Protein AF-0000000078884317 (afdb_homodimer)

Sequence (196 aa):
MSLKLKRNDLRGDWCKLRPVLQKLHHPGCNSSFIMNNMCYGQCMSFFIPRHFTSCAFCTPVSKNVVSVHLKCAGDLKVVKKVSIIQSCSCRPCGNQYIMSLKLKRNDLRGDWCKLRPVLQKLHHPGCNSSFIMNNMCYGQCMSFFIPRHFTSCAFCTPVSKNVVSVHLKCAGDLKVVKKVSIIQSCSCRPCGNQYI

Secondary structure (DSSP, 8-state):
------GGG-PPPEEEEEEEEEEE--TTB--EEEEEEEEEEEEEEEE-TTS-EE-EEEEEEEEEEEEEEEEBSTT-EEEEEEEEEEEEEEEETT----/------GGG-PPPEEEEEEEEEEE--TTB--EEEEEEEEEEEEEEEE-TTS-EE-EEEEEEEEEEEEEEEEBSTT-EEEEEEEEEEEEEEEETT----

Organism: Nematostella vectensis (NCBI:txid45351)

pLDDT: mean 87.5, std 14.42, range [38.56, 97.25]

Foldseek 3Di:
DPPPPDPVNDDDWDKDKDKDWDWDDDPQFDIDIDIAIDMATDDDWDDDPPPDGWAKGKDFQDWDWDWDWTGGPDPDTDIDIDIHGDDIDIDTPPPPHD/DPPPPDPVNDDDWDKDKAKDKDWDDDPQWDIDIDIAIDMATDDDWDDDPPPDTWAKGKDFQDWDWDWDWTGGPDPDTDIDIDIHGDDMDIDTPPPPRD

Nearest PDB structures (foldseek):
  5hk5-assembly2_E  TM=9.149E-01  e=1.339E-06  Mus musculus
  5hk5-assembly4_H  TM=9.111E-01  e=8.824E-06  Mus musculus
  4x1j-assembly1_B  TM=9.042E-01  e=1.358E-05  Homo sapiens
  4x1j-assembly1_A  TM=8.823E-01  e=1.596E-05  Homo sapiens
  8wvy-assembly1_E  TM=8.101E-01  e=3.633E-04  Homo sapiens

Solvent-accessible surface area (backbone atoms only — not comparable to full-atom values): 11122 Å² total; per-residue (Å²): 120,84,75,77,69,53,71,88,73,56,74,77,67,44,41,40,73,42,80,39,74,40,80,43,78,47,94,73,36,52,70,43,77,42,82,34,34,27,20,34,26,32,12,60,15,27,31,39,77,101,71,49,76,42,47,17,22,15,31,50,70,39,67,43,79,44,81,43,78,45,59,36,62,83,92,51,80,48,73,46,80,42,77,29,52,72,38,38,34,66,38,52,65,88,61,81,56,117,122,84,76,79,71,55,70,90,71,56,74,78,66,45,40,40,72,42,80,40,73,39,79,44,79,46,94,74,35,53,69,44,76,42,82,34,33,27,21,35,24,32,11,59,15,25,29,39,77,99,70,48,75,43,47,17,22,14,30,47,71,39,66,44,78,44,80,42,78,43,57,37,59,81,92,51,81,47,74,45,80,41,78,28,52,72,39,38,34,64,39,54,66,89,59,82,56,118

InterPro domains:
  IPR004133 DAN [PF03045] (3-91)
  IPR006207 Cystine knot, C-terminal [PS01225] (15-94)
  IPR006207 Cystine knot, C-terminal [SM00041] (17-94)
  IPR029034 Cystine-knot cytokine [G3DSA:2.10.90.10] (1-97)

Structure (mmCIF, N/CA/C/O backbone):
data_AF-0000000078884317-model_v1
#
loop_
_entity.id
_entity.type
_entity.pdbx_description
1 polymer 'CTCK domain-containing protein'
#
loop_
_atom_site.group_PDB
_atom_site.id
_atom_site.type_symbol
_atom_site.label_atom_id
_atom_site.label_alt_id
_atom_site.label_comp_id
_atom_site.label_asym_id
_atom_site.label_entity_id
_atom_site.label_seq_id
_atom_site.pdbx_PDB_ins_code
_atom_site.Cartn_x
_atom_site.Cartn_y
_atom_site.Cartn_z
_atom_site.occupancy
_atom_site.B_iso_or_equiv
_atom_site.auth_seq_id
_atom_site.auth_comp_id
_atom_site.auth_asym_id
_atom_site.auth_atom_id
_atom_site.pdbx_PDB_model_num
ATOM 1 N N . MET A 1 1 ? -10.141 -21.844 -8.695 1 38.56 1 MET A N 1
ATOM 2 C CA . MET A 1 1 ? -9.055 -21.453 -7.805 1 38.56 1 MET A CA 1
ATOM 3 C C . MET A 1 1 ? -9.586 -21.141 -6.41 1 38.56 1 MET A C 1
ATOM 5 O O . MET A 1 1 ? -10.312 -20.156 -6.223 1 38.56 1 MET A O 1
ATOM 9 N N . SER A 1 2 ? -10 -22.156 -5.688 1 41.16 2 SER A N 1
ATOM 10 C CA . SER A 1 2 ? -10.617 -21.922 -4.387 1 41.16 2 SER A CA 1
ATOM 11 C C . SER A 1 2 ? -9.656 -21.234 -3.424 1 41.16 2 SER A C 1
ATOM 13 O O . SER A 1 2 ? -8.547 -21.719 -3.201 1 41.16 2 SER A O 1
ATOM 15 N N . LEU A 1 3 ? -9.602 -19.906 -3.484 1 51.78 3 LEU A N 1
ATOM 16 C CA . LEU A 1 3 ? -8.812 -19.156 -2.506 1 51.78 3 LEU A CA 1
ATOM 17 C C . LEU A 1 3 ? -9.359 -19.375 -1.098 1 51.78 3 LEU A C 1
ATOM 19 O O . LEU A 1 3 ? -10.438 -18.859 -0.766 1 51.78 3 LEU A O 1
ATOM 23 N N . LYS A 1 4 ? -9.094 -20.578 -0.596 1 49.91 4 LYS A N 1
ATOM 24 C CA . LYS A 1 4 ? -9.578 -20.797 0.764 1 49.91 4 LYS A CA 1
ATOM 25 C C . LYS A 1 4 ? -8.898 -19.859 1.752 1 49.91 4 LYS A C 1
ATOM 27 O O . LYS A 1 4 ? -7.875 -20.188 2.342 1 49.91 4 LYS A O 1
ATOM 32 N N . LEU A 1 5 ? -9.008 -18.625 1.485 1 57.16 5 LEU A N 1
ATOM 33 C CA . LEU A 1 5 ? -8.531 -17.766 2.568 1 57.16 5 LEU A CA 1
ATOM 34 C C . LEU A 1 5 ? -9.492 -17.797 3.746 1 57.16 5 LEU A C 1
ATOM 36 O O . LEU A 1 5 ? -10.695 -17.594 3.572 1 57.16 5 LEU A O 1
ATOM 40 N N . LYS A 1 6 ? -9.172 -18.531 4.77 1 56.06 6 LYS A N 1
ATOM 41 C CA . LYS A 1 6 ? -10.031 -18.531 5.953 1 56.06 6 LYS A CA 1
ATOM 42 C C . LYS A 1 6 ? -10.07 -17.141 6.598 1 56.06 6 LYS A C 1
ATOM 44 O O . LYS A 1 6 ? -9.102 -16.391 6.516 1 56.06 6 LYS A O 1
ATOM 49 N N . ARG A 1 7 ? -11.219 -16.844 6.957 1 52.66 7 ARG A N 1
ATOM 50 C CA . ARG A 1 7 ? -11.547 -15.586 7.621 1 52.66 7 ARG A CA 1
ATOM 51 C C . ARG A 1 7 ? -10.5 -15.234 8.672 1 52.66 7 ARG A C 1
ATOM 53 O O . ARG A 1 7 ? -10.117 -14.07 8.812 1 52.66 7 ARG A O 1
ATOM 60 N N . ASN A 1 8 ? -10.086 -16.281 9.352 1 56.69 8 ASN A N 1
ATOM 61 C CA . ASN A 1 8 ? -9.164 -16.047 10.461 1 56.69 8 ASN A CA 1
ATOM 62 C C . ASN A 1 8 ? -7.801 -15.586 9.977 1 56.69 8 ASN A C 1
ATOM 64 O O . ASN A 1 8 ? -6.965 -15.156 10.773 1 56.69 8 ASN A O 1
ATOM 68 N N . ASP A 1 9 ? -7.676 -15.555 8.648 1 63.25 9 ASP A N 1
ATOM 69 C CA . ASP A 1 9 ? -6.375 -15.188 8.102 1 63.25 9 ASP A CA 1
ATOM 70 C C . ASP A 1 9 ? -6.289 -13.68 7.863 1 63.25 9 ASP A C 1
ATOM 72 O O . ASP A 1 9 ? -5.199 -13.141 7.637 1 63.25 9 ASP A O 1
ATOM 76 N N . LEU A 1 10 ? -7.438 -13.156 7.934 1 67.25 10 LEU A N 1
ATOM 77 C CA . LEU A 1 10 ? -7.434 -11.742 7.578 1 67.25 10 LEU A CA 1
ATOM 78 C C . LEU A 1 10 ? -7.707 -10.875 8.805 1 67.25 10 LEU A C 1
ATOM 80 O O . LEU A 1 10 ? -8.609 -11.172 9.594 1 67.25 10 LEU A O 1
ATOM 84 N N . ARG A 1 11 ? -6.648 -10.164 9.062 1 79.38 11 ARG A N 1
ATOM 85 C CA . ARG A 1 11 ? -6.871 -9.125 10.055 1 79.38 11 ARG A CA 1
ATOM 86 C C . ARG A 1 11 ? -7.637 -7.945 9.461 1 79.38 11 ARG A C 1
ATOM 88 O O . ARG A 1 11 ? -7.445 -7.605 8.289 1 79.38 11 ARG A O 1
ATOM 95 N N . GLY A 1 12 ? -8.648 -7.449 10.07 1 83.38 12 GLY A N 1
ATOM 96 C CA . GLY A 1 12 ? -9.375 -6.289 9.586 1 83.38 12 GLY A CA 1
ATOM 97 C C . GLY A 1 12 ? -8.492 -5.082 9.344 1 83.38 12 GLY A C 1
ATOM 98 O O . GLY A 1 12 ? -7.52 -4.863 10.07 1 83.38 12 GLY A O 1
ATOM 99 N N . ASP A 1 13 ? -8.805 -4.441 8.234 1 88.88 13 ASP A N 1
ATOM 100 C CA . ASP A 1 13 ? -8.125 -3.182 7.953 1 88.88 13 ASP A CA 1
ATOM 101 C C . ASP A 1 13 ? -8.258 -2.213 9.125 1 88.88 13 ASP A C 1
ATOM 103 O O . ASP A 1 13 ? -9.281 -2.199 9.812 1 88.88 13 ASP A O 1
ATOM 107 N N . TRP A 1 14 ? -7.246 -1.598 9.422 1 91.31 14 TRP A N 1
ATOM 108 C CA . TRP A 1 14 ? -7.375 -0.435 10.297 1 91.31 14 TRP A CA 1
ATOM 109 C C . TRP A 1 14 ? -6.559 0.738 9.766 1 91.31 14 TRP A C 1
ATOM 111 O O . TRP A 1 14 ? -5.43 0.56 9.305 1 91.31 14 TRP A O 1
ATOM 121 N N . CYS A 1 15 ? -7.102 1.774 9.727 1 94.06 15 CYS A N 1
ATOM 122 C CA . CYS A 1 15 ? -6.59 3.064 9.273 1 94.06 15 CYS A CA 1
ATOM 123 C C . CYS A 1 15 ? -7.125 4.195 10.141 1 94.06 15 CYS A C 1
ATOM 125 O O . CYS A 1 15 ? -8.32 4.488 10.125 1 94.06 15 CYS A O 1
ATOM 127 N N . LYS A 1 16 ? -6.215 4.863 10.875 1 94.56 16 LYS A N 1
ATOM 128 C CA . LYS A 1 16 ? -6.645 5.789 11.922 1 94.56 16 LYS A CA 1
ATOM 129 C C . LYS A 1 16 ? -6.172 7.207 11.633 1 94.56 16 LYS A C 1
ATOM 131 O O . LYS A 1 16 ? -5.176 7.406 10.938 1 94.56 16 LYS A O 1
ATOM 136 N N . LEU A 1 17 ? -7.023 8.055 12.109 1 95.5 17 LEU A N 1
ATOM 137 C CA . LEU A 1 17 ? -6.699 9.477 12.141 1 95.5 17 LEU A CA 1
ATOM 138 C C . LEU A 1 17 ? -6.074 9.867 13.469 1 95.5 17 LEU A C 1
ATOM 140 O O . LEU A 1 17 ? -6.578 9.492 14.531 1 95.5 17 LEU A O 1
ATOM 144 N N . ARG A 1 18 ? -4.945 10.617 13.445 1 94.19 18 ARG A N 1
ATOM 145 C CA . ARG A 1 18 ? -4.281 11.055 14.672 1 94.19 18 ARG A CA 1
ATOM 146 C C . ARG A 1 18 ? -3.898 12.531 14.586 1 94.19 18 ARG A C 1
ATOM 148 O O . ARG A 1 18 ? -3.303 12.969 13.594 1 94.19 18 ARG A O 1
ATOM 155 N N . PRO A 1 19 ? -4.152 13.281 15.664 1 95 19 PRO A N 1
ATOM 156 C CA . PRO A 1 19 ? -3.803 14.703 15.648 1 95 19 PRO A CA 1
ATOM 157 C C . PRO A 1 19 ? -2.295 14.938 15.641 1 95 19 PRO A C 1
ATOM 159 O O . PRO A 1 19 ? -1.541 14.195 16.266 1 95 19 PRO A O 1
ATOM 162 N N . VAL A 1 20 ? -1.926 15.969 14.898 1 93.38 20 VAL A N 1
ATOM 163 C CA . VAL A 1 20 ? -0.529 16.391 14.875 1 93.38 20 VAL A CA 1
ATOM 164 C C . VAL A 1 20 ? -0.45 17.922 14.867 1 93.38 20 VAL A C 1
ATOM 166 O O . VAL A 1 20 ? -1.353 18.594 14.359 1 93.38 20 VAL A O 1
ATOM 169 N N . LEU A 1 21 ? 0.582 18.406 15.422 1 93.81 21 LEU A N 1
ATOM 170 C CA . LEU A 1 21 ? 0.825 19.844 15.406 1 93.81 21 LEU A CA 1
ATOM 171 C C . LEU A 1 21 ? 1.62 20.234 14.164 1 93.81 21 LEU A C 1
ATOM 173 O O . LEU A 1 21 ? 2.727 19.75 13.945 1 93.81 21 LEU A O 1
ATOM 177 N N . GLN A 1 22 ? 1.061 21.188 13.492 1 93.56 22 GLN A N 1
ATOM 178 C CA . GLN A 1 22 ? 1.722 21.641 12.273 1 93.56 22 GLN A CA 1
ATOM 179 C C . GLN A 1 22 ? 2.158 23.094 12.383 1 93.56 22 GLN A C 1
ATOM 181 O O . GLN A 1 22 ? 1.346 23.969 12.695 1 93.56 22 GLN A O 1
ATOM 186 N N . LYS A 1 23 ? 3.391 23.297 12.062 1 93.94 23 LYS A N 1
ATOM 187 C CA . LYS A 1 23 ? 3.914 24.656 12.148 1 93.94 23 LYS A CA 1
ATOM 188 C C . LYS A 1 23 ? 3.727 25.406 10.828 1 93.94 23 LYS A C 1
ATOM 190 O O . LYS A 1 23 ? 3.994 24.859 9.758 1 93.94 23 LYS A O 1
ATOM 195 N N . LEU A 1 24 ? 3.258 26.609 10.977 1 94.31 24 LEU A N 1
ATOM 196 C CA . LEU A 1 24 ? 3.168 27.516 9.836 1 94.31 24 LEU A CA 1
ATOM 197 C C . LEU A 1 24 ? 4.207 28.625 9.945 1 94.31 24 LEU A C 1
ATOM 199 O O . LEU A 1 24 ? 4.383 29.219 11.016 1 94.31 24 LEU A O 1
ATOM 203 N N . HIS A 1 25 ? 4.938 28.766 8.828 1 93.69 25 HIS A N 1
ATOM 204 C CA . HIS A 1 25 ? 5.988 29.781 8.844 1 93.69 25 HIS A CA 1
ATOM 205 C C . HIS A 1 25 ? 5.914 30.688 7.617 1 93.69 25 HIS A C 1
ATOM 207 O O . HIS A 1 25 ? 5.594 30.219 6.52 1 93.69 25 HIS A O 1
ATOM 213 N N . HIS A 1 26 ? 6.211 31.953 7.824 1 94 26 HIS A N 1
ATOM 214 C CA . HIS A 1 26 ? 6.32 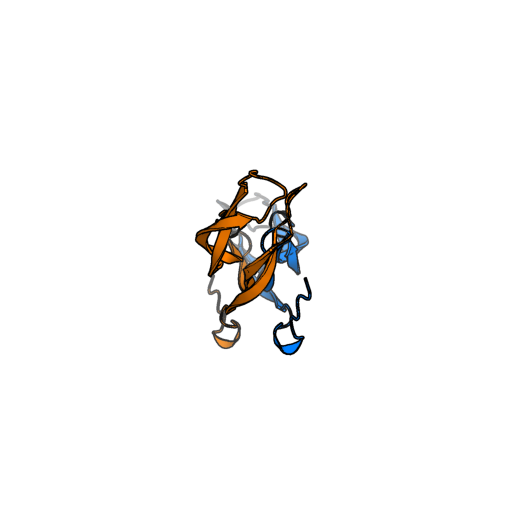32.938 6.77 1 94 26 HIS A CA 1
ATOM 215 C C . HIS A 1 26 ? 7.316 34.031 7.148 1 94 26 HIS A C 1
ATOM 217 O O . HIS A 1 26 ? 7.223 34.625 8.227 1 94 26 HIS A O 1
ATOM 223 N N . PRO A 1 27 ? 8.242 34.219 6.191 1 94.25 27 PRO A N 1
ATOM 224 C CA . PRO A 1 27 ? 9.211 35.25 6.523 1 94.25 27 PRO A CA 1
ATOM 225 C C . PRO A 1 27 ? 8.547 36.562 6.91 1 94.25 27 PRO A C 1
ATOM 227 O O . PRO A 1 27 ? 7.633 37.031 6.223 1 94.25 27 PRO A O 1
ATOM 230 N N . GLY A 1 28 ? 9.125 37.312 7.969 1 94.62 28 GLY A N 1
ATOM 231 C CA . GLY A 1 28 ? 8.594 38.594 8.43 1 94.62 28 GLY A CA 1
ATOM 232 C C . GLY A 1 28 ? 7.398 38.438 9.352 1 94.62 28 GLY A C 1
ATOM 233 O O . GLY A 1 28 ? 6.867 39.438 9.852 1 94.62 28 GLY A O 1
ATOM 234 N N . CYS A 1 29 ? 6.945 37.156 9.461 1 96.44 29 CYS A N 1
ATOM 235 C CA . CYS A 1 29 ? 5.781 36.875 10.305 1 96.44 29 CYS A CA 1
ATOM 236 C C . CYS A 1 29 ? 6.145 35.938 11.453 1 96.44 29 CYS A C 1
ATOM 238 O O . CYS A 1 29 ? 7.176 35.281 11.414 1 96.44 29 CYS A O 1
ATOM 240 N N . ASN A 1 30 ? 5.32 36.031 12.602 1 94.69 30 ASN A N 1
ATOM 241 C CA . ASN A 1 30 ? 5.453 35.031 13.672 1 94.69 30 ASN A CA 1
ATOM 242 C 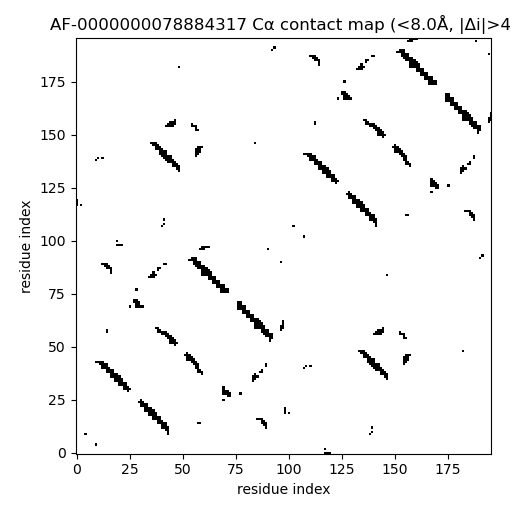C . ASN A 1 30 ? 4.965 33.656 13.234 1 94.69 30 ASN A C 1
ATOM 244 O O . ASN A 1 30 ? 3.961 33.531 12.531 1 94.69 30 ASN A O 1
ATOM 248 N N . SER A 1 31 ? 5.75 32.688 13.633 1 94.44 31 SER A N 1
ATOM 249 C CA . SER A 1 31 ? 5.285 31.344 13.367 1 94.44 31 SER A CA 1
ATOM 250 C C . SER A 1 31 ? 4.012 31.031 14.148 1 94.44 31 SER A C 1
ATOM 252 O O . SER A 1 31 ? 3.816 31.547 15.25 1 94.44 31 SER A O 1
ATOM 254 N N . SER A 1 32 ? 3.199 30.312 13.469 1 93.38 32 SER A N 1
ATOM 255 C CA . SER A 1 32 ? 1.969 29.844 14.094 1 93.38 32 SER A CA 1
ATOM 256 C C . SER A 1 32 ? 1.871 28.312 14.047 1 93.38 32 SER A C 1
ATOM 258 O O . SER A 1 32 ? 2.576 27.672 13.266 1 93.38 32 SER A O 1
ATOM 260 N N . PHE A 1 33 ? 1.038 27.797 15.008 1 94.31 33 PHE A N 1
ATOM 261 C CA . PHE A 1 33 ? 0.808 26.359 15.047 1 94.31 33 PHE A CA 1
ATOM 262 C C . PHE A 1 33 ? -0.67 26.031 14.859 1 94.31 33 PHE A C 1
ATOM 264 O O . PHE A 1 33 ? -1.534 26.734 15.391 1 94.31 33 PHE A O 1
ATOM 271 N N . ILE A 1 34 ? -0.8 25.062 14.055 1 94.44 34 ILE A N 1
ATOM 272 C CA . ILE A 1 34 ? -2.18 24.625 13.859 1 94.44 34 ILE A CA 1
ATOM 273 C C . ILE A 1 34 ? -2.287 23.125 14.07 1 94.44 34 ILE A C 1
ATOM 275 O O . ILE A 1 34 ? -1.335 22.391 13.805 1 94.44 34 ILE A O 1
ATOM 279 N N . MET A 1 35 ? -3.482 22.688 14.547 1 95.56 35 MET A N 1
ATOM 280 C CA . MET A 1 35 ? -3.744 21.25 14.664 1 95.56 35 MET A CA 1
ATOM 281 C C . MET A 1 35 ? -4.18 20.672 13.32 1 95.56 35 MET A C 1
ATOM 283 O O . MET A 1 35 ? -5.105 21.188 12.688 1 95.56 35 MET A O 1
ATOM 287 N N . ASN A 1 36 ? -3.455 19.672 12.914 1 95.44 36 ASN A N 1
ATOM 288 C CA . ASN A 1 36 ? -3.803 18.844 11.773 1 95.44 36 ASN A CA 1
ATOM 289 C C . ASN A 1 36 ? -3.922 17.375 12.156 1 95.44 36 ASN A C 1
ATOM 291 O O . ASN A 1 36 ? -4.113 17.047 13.336 1 95.44 36 ASN A O 1
ATOM 295 N N . ASN A 1 37 ? -3.967 16.531 11.141 1 95.38 37 ASN A N 1
ATOM 296 C CA . ASN A 1 37 ? -4.039 15.094 11.398 1 95.38 37 ASN A CA 1
ATOM 297 C C . ASN A 1 37 ? -3.094 14.312 10.492 1 95.38 37 ASN A C 1
ATOM 299 O O . ASN A 1 37 ? -2.734 14.781 9.414 1 95.38 37 ASN A O 1
ATOM 303 N N . MET A 1 38 ? -2.76 13.195 10.969 1 94.62 38 MET A N 1
ATOM 304 C CA . MET A 1 38 ? -2.053 12.227 10.141 1 94.62 38 MET A CA 1
ATOM 305 C C . MET A 1 38 ? -2.854 10.938 10.008 1 94.62 38 MET A C 1
ATOM 307 O O . MET A 1 38 ? -3.777 10.695 10.789 1 94.62 38 MET A O 1
ATOM 311 N N . CYS A 1 39 ? -2.514 10.25 8.984 1 94.75 39 CYS A N 1
ATOM 312 C CA . CYS A 1 39 ? -3.104 8.938 8.773 1 94.75 39 CYS A CA 1
ATOM 313 C C . CYS A 1 39 ? -2.068 7.836 8.977 1 94.75 39 CYS A C 1
ATOM 315 O O . CYS A 1 39 ? -0.913 7.984 8.578 1 94.75 39 CYS A O 1
ATOM 317 N N . TYR A 1 40 ? -2.502 6.797 9.617 1 93.44 40 TYR A N 1
ATOM 318 C CA . TYR A 1 40 ? -1.651 5.613 9.711 1 93.44 40 TYR A CA 1
ATOM 319 C C . TYR A 1 40 ? -2.486 4.359 9.938 1 93.44 40 TYR A C 1
ATOM 321 O O . TYR A 1 40 ? -3.57 4.426 10.516 1 93.44 40 TYR A O 1
ATOM 329 N N . GLY A 1 41 ? -1.902 3.336 9.414 1 94.5 41 GLY A N 1
ATOM 330 C CA . GLY A 1 41 ? -2.627 2.082 9.539 1 94.5 41 GLY A CA 1
ATOM 331 C C . GLY A 1 41 ? -2.045 0.968 8.688 1 94.5 41 GLY A C 1
ATOM 332 O O . GLY A 1 41 ? -0.91 1.066 8.219 1 94.5 41 GLY A O 1
ATOM 333 N N . GLN A 1 42 ? -2.744 -0.116 8.664 1 94.06 42 GLN A N 1
ATOM 334 C CA . GLN A 1 42 ? -2.418 -1.303 7.883 1 94.06 42 GLN A CA 1
ATOM 335 C C . GLN A 1 42 ? -3.617 -1.762 7.059 1 94.06 42 GLN A C 1
ATOM 337 O O . GLN A 1 42 ? -4.734 -1.854 7.574 1 94.06 42 GLN A O 1
ATOM 342 N N . CYS A 1 43 ? -3.354 -2.008 5.793 1 94.69 43 CYS A N 1
ATOM 343 C CA . CYS A 1 43 ? -4.41 -2.379 4.855 1 94.69 43 CYS A CA 1
ATOM 344 C C . CYS A 1 43 ? -4.102 -3.711 4.184 1 94.69 43 CYS A C 1
ATOM 346 O O . CYS A 1 43 ? -2.939 -4.016 3.906 1 94.69 43 CYS A O 1
ATOM 348 N N . MET A 1 44 ? -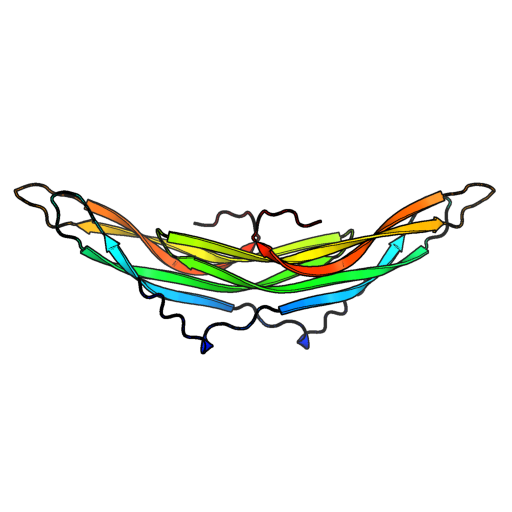5.121 -4.406 3.959 1 94.31 44 MET A N 1
ATOM 349 C CA . MET A 1 44 ? -4.992 -5.707 3.309 1 94.31 44 MET A CA 1
ATOM 350 C C . MET A 1 44 ? -4.52 -5.551 1.867 1 94.31 44 MET A C 1
ATOM 352 O O . MET A 1 44 ? -4.973 -4.652 1.155 1 94.31 44 MET A O 1
ATOM 356 N N . SER A 1 45 ? -3.621 -6.398 1.494 1 93.44 45 SER A N 1
ATOM 357 C CA . SER A 1 45 ? -3.152 -6.52 0.117 1 93.44 45 SER A CA 1
ATOM 358 C C . SER A 1 45 ? -2.859 -7.973 -0.241 1 93.44 45 SER A C 1
ATOM 360 O O . SER A 1 45 ? -2.615 -8.797 0.642 1 93.44 45 SER A O 1
ATOM 362 N N . PHE A 1 46 ? -2.912 -8.234 -1.505 1 92.81 46 PHE A N 1
ATOM 363 C CA . PHE A 1 46 ? -2.592 -9.609 -1.882 1 92.81 46 PHE A CA 1
ATOM 364 C C . PHE A 1 46 ? -2.176 -9.68 -3.346 1 92.81 46 PHE A C 1
ATOM 366 O O . PHE A 1 46 ? -2.469 -8.773 -4.129 1 92.81 46 PHE A O 1
ATOM 373 N N . PHE A 1 47 ? -1.516 -10.742 -3.68 1 93 47 PHE A N 1
ATOM 374 C CA . PHE A 1 47 ? -1.086 -11.094 -5.027 1 93 47 PHE A CA 1
ATOM 375 C C . PHE A 1 47 ? -1.409 -12.555 -5.336 1 93 47 PHE A C 1
ATOM 377 O O . PHE A 1 47 ? -0.969 -13.453 -4.621 1 93 47 PHE A O 1
ATOM 384 N N . ILE A 1 48 ? -2.125 -12.781 -6.348 1 92.44 48 ILE A N 1
ATOM 385 C CA . ILE A 1 48 ? -2.422 -14.117 -6.848 1 92.44 48 ILE A CA 1
ATOM 386 C C . ILE A 1 48 ? -1.851 -14.281 -8.258 1 92.44 48 ILE A C 1
ATOM 388 O O . ILE A 1 48 ? -2.273 -13.594 -9.188 1 92.44 48 ILE A O 1
ATOM 392 N N . PRO A 1 49 ? -0.967 -15.195 -8.383 1 90.25 49 PRO A N 1
ATOM 393 C CA . PRO A 1 49 ? -0.348 -15.367 -9.703 1 90.25 49 PRO A CA 1
ATOM 394 C C . PRO A 1 49 ? -1.371 -15.617 -10.805 1 90.25 49 PRO A C 1
ATOM 396 O O . PRO A 1 49 ? -2.33 -16.359 -10.609 1 90.25 49 PRO A O 1
ATOM 399 N N . ARG A 1 50 ? -1.141 -14.945 -12.039 1 79.69 50 ARG A N 1
ATOM 400 C CA . ARG A 1 50 ? -1.916 -15.078 -13.266 1 79.69 50 ARG A CA 1
ATOM 401 C C . ARG A 1 50 ? -3.314 -14.492 -13.102 1 79.69 50 ARG A C 1
ATOM 403 O O . ARG A 1 50 ? -4.113 -14.508 -14.039 1 79.69 50 ARG A O 1
ATOM 410 N N . HIS A 1 51 ? -3.639 -13.891 -11.875 1 78.25 51 HIS A N 1
ATOM 411 C CA . HIS A 1 51 ? -4.996 -13.406 -11.672 1 78.25 51 HIS A CA 1
ATOM 412 C C . HIS A 1 51 ? -5.008 -11.922 -11.336 1 78.25 51 HIS A C 1
ATOM 414 O O . HIS A 1 51 ? -5.086 -11.078 -12.234 1 78.25 51 HIS A O 1
ATOM 420 N N . PHE A 1 52 ? -4.812 -11.688 -10.031 1 83.5 52 PHE A N 1
ATOM 421 C CA . PHE A 1 52 ? -4.988 -10.273 -9.734 1 83.5 52 PHE A CA 1
ATOM 422 C C . PHE A 1 52 ? -4.047 -9.828 -8.625 1 83.5 52 PHE A C 1
ATOM 424 O O . PHE A 1 52 ? -3.537 -10.656 -7.867 1 83.5 52 PHE A O 1
ATOM 431 N N . THR A 1 53 ? -3.656 -8.641 -8.734 1 86.81 53 THR A N 1
ATOM 432 C CA . THR A 1 53 ? -2.971 -7.902 -7.68 1 86.81 53 THR A CA 1
ATOM 433 C C . THR A 1 53 ? -3.906 -6.879 -7.035 1 86.81 53 THR A C 1
ATOM 435 O O . THR A 1 53 ? -4.703 -6.242 -7.727 1 86.81 53 THR A O 1
ATOM 438 N N . SER A 1 54 ? -3.965 -6.965 -5.738 1 90.38 54 SER A N 1
ATOM 439 C CA . SER A 1 54 ? -4.664 -5.926 -4.988 1 90.38 54 SER A CA 1
ATOM 440 C C . SER A 1 54 ? -3.73 -5.223 -4.008 1 90.38 54 SER A C 1
ATOM 442 O O . SER A 1 54 ? -3.051 -5.879 -3.215 1 90.38 54 SER A O 1
ATOM 444 N N . CYS A 1 55 ? -3.688 -3.98 -4.152 1 92.69 55 CYS A N 1
ATOM 445 C CA . CYS A 1 55 ? -2.885 -3.146 -3.264 1 92.69 55 CYS A CA 1
ATOM 446 C C . CYS A 1 55 ? -3.746 -2.086 -2.586 1 92.69 55 CYS A C 1
ATOM 448 O O . CYS A 1 55 ? -4.59 -1.462 -3.23 1 92.69 55 CYS A O 1
ATOM 450 N N . ALA A 1 56 ? -3.561 -1.964 -1.288 1 93.19 56 ALA A N 1
ATOM 451 C CA . ALA A 1 56 ? -4.184 -0.873 -0.545 1 93.19 56 ALA A CA 1
ATOM 452 C C . ALA A 1 56 ? -3.242 -0.32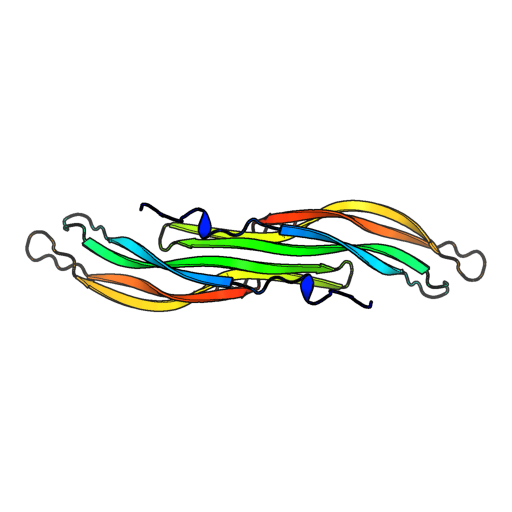9 0.525 1 93.19 56 ALA A C 1
ATOM 454 O O . ALA A 1 56 ? -2.379 -1.053 1.026 1 93.19 56 ALA A O 1
ATOM 455 N N . PHE A 1 57 ? -3.396 0.881 0.881 1 93.62 57 PHE A N 1
ATOM 456 C CA . PHE A 1 57 ? -2.625 1.516 1.943 1 93.62 57 PHE A CA 1
ATOM 457 C C . PHE A 1 57 ? -3.422 2.641 2.592 1 93.62 57 PHE A C 1
ATOM 459 O O . PHE A 1 57 ? -4.367 3.164 1.997 1 93.62 57 PHE A O 1
ATOM 466 N N . CYS A 1 58 ? -3.047 2.998 3.775 1 94.38 58 CYS A N 1
ATOM 467 C CA . CYS A 1 58 ? -3.764 3.996 4.562 1 94.38 58 CYS A CA 1
ATOM 468 C C . CYS A 1 58 ? -3.416 5.406 4.098 1 94.38 58 CYS A C 1
ATOM 470 O O . CYS A 1 58 ? -2.256 5.816 4.156 1 94.38 58 CYS A O 1
ATOM 472 N N . THR A 1 59 ? -4.504 6.121 3.723 1 93.81 59 THR A N 1
ATOM 473 C CA . THR A 1 59 ? -4.273 7.438 3.131 1 93.81 59 THR A CA 1
ATOM 474 C C . THR A 1 59 ? -5.426 8.383 3.455 1 93.81 59 THR A C 1
ATOM 476 O O . THR A 1 59 ? -6.531 7.938 3.771 1 93.81 59 THR A O 1
ATOM 479 N N . PRO A 1 60 ? -5.105 9.719 3.455 1 94.62 60 PRO A N 1
ATOM 480 C CA . PRO A 1 60 ? -6.211 10.664 3.627 1 94.62 60 PRO A CA 1
ATOM 481 C C . PRO A 1 60 ? -7.281 10.523 2.543 1 94.62 60 PRO A C 1
ATOM 483 O O . PRO A 1 60 ? -6.953 10.297 1.376 1 94.62 60 PRO A O 1
ATOM 486 N N . VAL A 1 61 ? -8.586 10.648 2.957 1 94.44 61 VAL A N 1
ATOM 487 C CA . VAL A 1 61 ? -9.656 10.523 1.969 1 94.44 61 VAL A CA 1
ATOM 488 C C . VAL A 1 61 ? -10.477 11.812 1.932 1 94.44 61 VAL A C 1
ATOM 490 O O . VAL A 1 61 ? -11.242 12.047 0.993 1 94.44 61 VAL A O 1
ATOM 493 N N . SER A 1 62 ? -10.344 12.633 2.947 1 95.69 62 SER A N 1
ATOM 494 C CA . SER A 1 62 ? -11.008 13.93 2.973 1 95.69 62 SER A CA 1
ATOM 495 C C . SER A 1 62 ? -10.156 14.977 3.688 1 95.69 62 SER A C 1
ATOM 497 O O . SER A 1 62 ? -9.391 14.641 4.59 1 95.69 62 SER A O 1
ATOM 499 N N . LYS A 1 63 ? -10.227 16.109 3.191 1 95.56 63 LYS A N 1
ATOM 500 C CA . LYS A 1 63 ? -9.531 17.234 3.812 1 95.56 63 LYS A CA 1
ATOM 501 C C . LYS A 1 63 ? -10.414 18.484 3.824 1 95.56 63 LYS A C 1
ATOM 503 O O . LYS A 1 63 ? -11.367 18.578 3.049 1 95.56 63 LYS A O 1
ATOM 508 N N . ASN A 1 64 ? -10.148 19.344 4.695 1 96.69 64 ASN A N 1
ATOM 509 C CA . ASN A 1 64 ? -10.727 20.688 4.766 1 96.69 64 ASN A CA 1
ATOM 510 C C . ASN A 1 64 ? -9.648 21.766 4.672 1 96.69 64 ASN A C 1
ATOM 512 O O . ASN A 1 64 ? -8.57 21.625 5.242 1 96.69 64 ASN A O 1
ATOM 516 N N . VAL A 1 65 ? -10.023 22.781 3.918 1 96.62 65 VAL A N 1
ATOM 517 C CA . VAL A 1 65 ? -9.062 23.875 3.785 1 96.62 65 VAL A CA 1
ATOM 518 C C . VAL A 1 65 ? -9.414 25 4.758 1 96.62 65 VAL A C 1
ATOM 520 O O . VAL A 1 65 ? -10.547 25.469 4.781 1 96.62 65 VAL A O 1
ATOM 523 N N . VAL A 1 66 ? -8.484 25.469 5.5 1 96.56 66 VAL A N 1
ATOM 524 C CA . VAL A 1 66 ? -8.68 26.531 6.48 1 96.56 66 VAL A CA 1
ATOM 525 C C . VAL A 1 66 ? -7.715 27.672 6.199 1 96.56 66 VAL A C 1
ATOM 527 O O . VAL A 1 66 ? -6.582 27.453 5.766 1 96.56 66 VAL A O 1
ATOM 530 N N . SER A 1 67 ? -8.219 28.922 6.453 1 96.88 67 SER A N 1
ATOM 531 C CA . SER A 1 67 ? -7.379 30.094 6.312 1 96.88 67 SER A CA 1
ATOM 532 C C . SER A 1 67 ? -6.816 30.547 7.66 1 96.88 67 SER A C 1
ATOM 534 O O . SER A 1 67 ? -7.57 30.75 8.609 1 96.88 67 SER A O 1
ATOM 536 N N . VAL A 1 68 ? -5.547 30.672 7.637 1 95.94 68 VAL A N 1
ATOM 537 C CA . VAL A 1 68 ? -4.898 31.109 8.875 1 95.94 68 VAL A CA 1
ATOM 538 C C . VAL A 1 68 ? -4.23 32.469 8.656 1 95.94 68 VAL A C 1
ATOM 540 O O . VAL A 1 68 ? -3.426 32.625 7.738 1 95.94 68 VAL A O 1
ATOM 543 N N . HIS A 1 69 ? -4.559 33.438 9.531 1 95.12 69 HIS A N 1
ATOM 544 C CA . HIS A 1 69 ? -3.947 34.75 9.477 1 95.12 69 HIS A CA 1
ATOM 545 C C . HIS A 1 69 ? -2.666 34.812 10.305 1 95.12 69 HIS A C 1
ATOM 547 O O . HIS A 1 69 ? -2.689 34.531 11.508 1 95.12 69 HIS A O 1
ATOM 553 N N . LEU A 1 70 ? -1.632 35.125 9.625 1 96 70 LEU A N 1
ATOM 554 C CA . LEU A 1 70 ? -0.358 35.188 10.336 1 96 70 LEU A CA 1
ATOM 555 C C . LEU A 1 70 ? -0.107 36.594 10.867 1 96 70 LEU A C 1
ATOM 557 O O . LEU A 1 70 ? -0.472 37.594 10.219 1 96 70 LEU A O 1
ATOM 561 N N . LYS A 1 71 ? 0.421 36.688 12.07 1 95.19 71 LYS A N 1
ATOM 562 C CA . LYS A 1 71 ? 0.832 37.969 12.641 1 95.19 71 LYS A CA 1
ATOM 563 C C . LYS A 1 71 ? 2.193 38.375 12.102 1 95.19 71 LYS A C 1
ATOM 565 O O . LYS A 1 71 ? 3.201 37.719 12.344 1 95.19 71 LYS A O 1
ATOM 570 N N . CYS A 1 72 ? 2.166 39.5 11.344 1 95.38 72 CYS A N 1
ATOM 571 C CA . CYS A 1 72 ? 3.393 39.938 10.703 1 95.38 72 CYS A CA 1
ATOM 572 C C . CYS A 1 72 ? 3.791 41.344 11.195 1 95.38 72 CYS A C 1
ATOM 574 O O . CYS A 1 72 ? 2.994 42.031 11.828 1 95.38 72 CYS A O 1
ATOM 576 N N . ALA A 1 73 ? 5.023 41.594 10.906 1 93.44 73 ALA A N 1
ATOM 577 C CA . ALA A 1 73 ? 5.504 42.938 11.242 1 93.44 73 ALA A CA 1
ATOM 578 C C . ALA A 1 73 ? 4.844 44 10.359 1 93.44 73 ALA A C 1
ATOM 580 O O . ALA A 1 73 ? 4.609 43.75 9.172 1 93.44 73 ALA A O 1
ATOM 581 N N . GLY A 1 74 ? 4.484 45.156 10.984 1 89.19 74 GLY A N 1
ATOM 582 C CA . GLY A 1 74 ? 3.873 46.281 10.266 1 89.19 74 GLY A CA 1
ATOM 583 C C . GLY A 1 74 ? 2.436 46 9.867 1 89.19 74 GLY A C 1
ATOM 584 O O . GLY A 1 74 ? 1.666 45.438 10.641 1 89.19 74 GLY A O 1
ATOM 585 N N . ASP A 1 75 ? 1.99 46.531 8.656 1 86.69 75 ASP A N 1
ATOM 586 C CA . ASP A 1 75 ? 0.624 46.406 8.156 1 86.69 75 ASP A CA 1
ATOM 587 C C . ASP A 1 75 ? 0.509 45.281 7.145 1 86.69 75 ASP A C 1
ATOM 589 O O . ASP A 1 75 ? -0.446 45.219 6.367 1 86.69 75 ASP A O 1
ATOM 593 N N . LEU A 1 76 ? 1.599 44.375 7.27 1 88.44 76 LEU A N 1
ATOM 594 C CA . LEU A 1 76 ? 1.601 43.25 6.336 1 88.44 76 LEU A CA 1
ATOM 595 C C . LEU A 1 76 ? 0.602 42.188 6.77 1 88.44 76 LEU A C 1
ATOM 597 O O . LEU A 1 76 ? 0.567 41.812 7.941 1 88.44 76 LEU A O 1
ATOM 601 N N . LYS A 1 77 ? -0.359 41.875 5.902 1 91.81 77 LYS A N 1
ATOM 602 C CA . LYS A 1 77 ? -1.322 40.812 6.148 1 91.81 77 LYS A CA 1
ATOM 603 C C . LYS A 1 77 ? -1.001 39.562 5.309 1 91.81 77 LYS A C 1
ATOM 605 O O . LYS A 1 77 ? -0.943 39.656 4.078 1 91.81 77 LYS A O 1
ATOM 610 N N . VAL A 1 78 ? -0.712 38.438 5.988 1 95.81 78 VAL A N 1
ATOM 611 C CA . VAL A 1 78 ? -0.429 37.188 5.297 1 95.81 78 VAL A CA 1
ATOM 612 C C . VAL A 1 78 ? -1.434 36.125 5.73 1 95.81 78 VAL A C 1
ATOM 614 O O . VAL A 1 78 ? -1.645 35.906 6.926 1 95.81 78 VAL A O 1
ATOM 617 N N . VAL A 1 79 ? -2.104 35.625 4.758 1 96 79 VAL A N 1
ATOM 618 C CA . VAL A 1 79 ? -3.045 34.531 4.996 1 96 79 VAL A CA 1
ATOM 619 C C . VAL A 1 79 ? -2.537 33.25 4.336 1 96 79 VAL A C 1
ATOM 621 O O . VAL A 1 79 ? -2.191 33.25 3.15 1 96 79 VAL A O 1
ATOM 624 N N . LYS A 1 80 ? -2.504 32.156 5.105 1 95.44 80 LYS A N 1
ATOM 625 C CA . LYS A 1 80 ? -2.061 30.875 4.582 1 95.44 80 LYS A CA 1
ATOM 626 C C . LYS A 1 80 ? -3.213 29.875 4.531 1 95.44 80 LYS A C 1
ATOM 628 O O . LYS A 1 80 ? -3.955 29.719 5.508 1 95.44 80 LYS A O 1
ATOM 633 N N . LYS A 1 81 ? -3.396 29.297 3.416 1 95.5 81 LYS A N 1
ATOM 634 C CA . LYS A 1 81 ? -4.359 28.203 3.289 1 95.5 81 LYS A CA 1
ATOM 635 C C . LYS A 1 81 ? -3.732 26.875 3.674 1 95.5 81 LYS A C 1
ATOM 637 O O . LYS A 1 81 ? -2.697 26.484 3.127 1 95.5 81 LYS A O 1
ATOM 642 N N . VAL A 1 82 ? -4.422 26.203 4.617 1 95 82 VAL A N 1
ATOM 643 C CA . VAL A 1 82 ? -3.889 24.953 5.113 1 95 82 VAL A CA 1
ATOM 644 C C . VAL A 1 82 ? -4.918 23.844 4.914 1 95 82 VAL A C 1
ATOM 646 O O . VAL A 1 82 ? -6.09 24 5.273 1 95 82 VAL A O 1
ATOM 649 N N . SER A 1 83 ? -4.5 22.719 4.398 1 95.12 83 SER A N 1
ATOM 650 C CA . SER A 1 83 ? -5.344 21.547 4.281 1 95.12 83 SER A CA 1
ATOM 651 C C . SER A 1 83 ? -5.285 20.688 5.543 1 95.12 83 SER A C 1
ATOM 653 O O . SER A 1 83 ? -4.211 20.219 5.93 1 95.12 83 SER A O 1
ATOM 655 N N . ILE A 1 84 ? -6.402 20.578 6.156 1 96.5 84 ILE A N 1
ATOM 656 C CA . ILE A 1 84 ? -6.496 19.766 7.355 1 96.5 84 ILE A CA 1
ATOM 657 C C . ILE A 1 84 ? -7.125 18.422 7.012 1 96.5 84 ILE A C 1
ATOM 659 O O . ILE A 1 84 ? -8.234 18.359 6.477 1 96.5 84 ILE A O 1
ATOM 663 N N . ILE A 1 85 ? -6.484 17.328 7.344 1 96.44 85 ILE A N 1
ATOM 664 C CA . ILE A 1 85 ? -7.012 16 7.07 1 96.44 85 ILE A CA 1
ATOM 665 C C . ILE A 1 85 ? -8.203 15.727 7.984 1 96.44 85 ILE A C 1
ATOM 667 O O . ILE A 1 85 ? -8.117 15.914 9.203 1 96.44 85 ILE A O 1
ATOM 671 N N . GLN A 1 86 ? -9.289 15.266 7.348 1 97.19 86 GLN A N 1
ATOM 672 C CA . GLN A 1 86 ? -10.516 15.055 8.109 1 97.19 86 GLN A CA 1
ATOM 673 C C . GLN A 1 86 ? -10.797 13.57 8.297 1 97.19 86 GLN A C 1
ATOM 675 O O . GLN A 1 86 ? -11.438 13.172 9.273 1 97.19 86 GLN A O 1
ATOM 680 N N . SER A 1 87 ? -10.344 12.805 7.34 1 97.19 87 SER A N 1
ATOM 681 C CA . SER A 1 87 ? -10.586 11.375 7.43 1 97.19 87 SER A CA 1
ATOM 682 C C . SER A 1 87 ? -9.516 10.578 6.684 1 97.19 87 SER A C 1
ATOM 684 O O . SER A 1 87 ? -8.883 11.102 5.762 1 97.19 87 SER A O 1
ATOM 686 N N . CYS A 1 88 ? -9.289 9.406 7.141 1 95.75 88 CYS A N 1
ATOM 687 C CA . CYS A 1 88 ? -8.352 8.453 6.555 1 95.75 88 CYS A CA 1
ATOM 688 C C . CYS A 1 88 ? -9.039 7.129 6.25 1 95.75 88 CYS A C 1
ATOM 690 O O . CYS A 1 88 ? -10.031 6.777 6.895 1 95.75 88 CYS A O 1
ATOM 692 N N . SER A 1 89 ? -8.508 6.41 5.223 1 95.62 89 SER A N 1
ATOM 693 C CA . SER A 1 89 ? -9.008 5.07 4.918 1 95.62 89 SER A CA 1
ATOM 694 C C . SER A 1 89 ? -8.008 4.297 4.059 1 95.62 89 SER A C 1
ATOM 696 O O . SER A 1 89 ? -7.07 4.879 3.512 1 95.62 89 SER A O 1
ATOM 698 N N . CYS A 1 90 ? -8.211 3.006 4.07 1 95.31 90 CYS A N 1
ATOM 699 C CA . CYS A 1 90 ? -7.48 2.18 3.111 1 95.31 90 CYS A CA 1
ATOM 700 C C . CYS A 1 90 ? -8.016 2.381 1.699 1 95.31 90 CYS A C 1
ATOM 702 O O . CYS A 1 90 ? -9.219 2.262 1.466 1 95.31 90 CYS A O 1
ATOM 704 N N . ARG A 1 91 ? -7.09 2.768 0.805 1 93.88 91 ARG A N 1
ATOM 705 C CA . ARG A 1 91 ? -7.434 2.986 -0.597 1 93.88 91 ARG A CA 1
ATOM 706 C C . ARG A 1 91 ? -6.449 2.27 -1.519 1 93.88 91 ARG A C 1
ATOM 708 O O . ARG A 1 91 ? -5.316 1.987 -1.127 1 93.88 91 ARG A O 1
ATOM 715 N N . PRO A 1 92 ? -6.926 1.937 -2.754 1 92.38 92 PRO A N 1
ATOM 716 C CA . PRO A 1 92 ? -6.027 1.245 -3.68 1 92.38 92 PRO A CA 1
ATOM 717 C C . PRO A 1 92 ? -4.781 2.062 -4.016 1 92.38 92 PRO A C 1
ATOM 719 O O . PRO A 1 92 ? -4.844 3.291 -4.086 1 92.38 92 PRO A O 1
ATOM 722 N N . CYS A 1 93 ? -3.738 1.264 -4.242 1 86.94 93 CYS A N 1
ATOM 723 C CA . CYS A 1 93 ? -2.504 1.919 -4.656 1 86.94 93 CYS A CA 1
ATOM 724 C C . CYS A 1 93 ? -2.693 2.658 -5.977 1 86.94 93 CYS A C 1
ATOM 726 O O . CYS A 1 93 ? -3.492 2.242 -6.816 1 86.94 93 CYS A O 1
ATOM 728 N N . GLY A 1 94 ? -1.917 3.812 -6.16 1 74.88 94 GLY A N 1
ATOM 729 C CA . GLY A 1 94 ? -1.983 4.578 -7.395 1 74.88 94 GLY A CA 1
ATOM 730 C C . GLY A 1 94 ? -3.068 5.641 -7.379 1 74.88 94 GLY A C 1
ATOM 731 O O . GLY A 1 94 ? -3.092 6.523 -8.242 1 74.88 94 GLY A O 1
ATOM 732 N N . ASN A 1 95 ? -4.141 5.453 -6.656 1 60.78 95 ASN A N 1
ATOM 733 C CA . ASN A 1 95 ? -5.164 6.496 -6.613 1 60.78 95 ASN A CA 1
ATOM 734 C C . ASN A 1 95 ? -4.723 7.676 -5.754 1 60.78 95 ASN A C 1
ATOM 736 O O . ASN A 1 95 ? -4.281 7.492 -4.621 1 60.78 95 ASN A O 1
ATOM 740 N N . GLN A 1 96 ? -4.094 8.625 -6.281 1 58.5 96 GLN A N 1
ATOM 741 C CA . GLN A 1 96 ? -3.783 9.852 -5.551 1 58.5 96 GLN A CA 1
ATOM 742 C C . GLN A 1 96 ? -5.031 10.422 -4.879 1 58.5 96 GLN A C 1
ATOM 744 O O . GLN A 1 96 ? -6.004 10.758 -5.555 1 58.5 96 GLN A O 1
ATOM 749 N N . TYR A 1 97 ? -5.254 9.953 -3.754 1 50.75 97 TYR A N 1
ATOM 750 C CA . TYR A 1 97 ? -6.445 10.414 -3.051 1 50.75 97 TYR A CA 1
ATOM 751 C C . TYR A 1 97 ? -6.215 11.789 -2.428 1 50.75 97 TYR A C 1
ATOM 753 O O . TYR A 1 97 ? -5.074 12.227 -2.281 1 50.75 97 TYR A O 1
ATOM 761 N N . ILE A 1 98 ? -6.02 12.617 -2.035 1 49.22 98 ILE A N 1
ATOM 762 C CA . ILE A 1 98 ? -6.215 14.008 -1.636 1 49.22 98 ILE A CA 1
ATOM 763 C C . ILE A 1 98 ? -5.312 14.914 -2.471 1 49.22 98 ILE A C 1
ATOM 765 O O . ILE A 1 98 ? -4.262 14.484 -2.949 1 49.22 98 ILE A O 1
ATOM 769 N N . MET B 1 1 ? 8.398 17.812 15.203 1 39.44 1 MET B N 1
ATOM 770 C CA . MET B 1 1 ? 7.109 17.125 15.094 1 39.44 1 MET B CA 1
ATOM 771 C C . MET B 1 1 ? 7.156 15.758 15.773 1 39.44 1 MET B C 1
ATOM 773 O O . MET B 1 1 ? 7.934 14.891 15.383 1 39.44 1 MET B O 1
ATOM 777 N N . SER B 1 2 ? 7.145 15.75 17.078 1 42.19 2 SER B N 1
ATOM 778 C CA . SER B 1 2 ? 7.285 14.5 17.797 1 42.19 2 SER B CA 1
ATOM 779 C C . SER B 1 2 ? 6.16 13.523 17.453 1 42.19 2 SER B C 1
ATOM 781 O O . SER B 1 2 ? 4.984 13.867 17.578 1 42.19 2 SER B O 1
ATOM 783 N N . LEU B 1 3 ? 6.328 12.781 16.391 1 52.69 3 LEU B N 1
ATOM 784 C CA . LEU B 1 3 ? 5.359 11.734 16.078 1 52.69 3 LEU B CA 1
ATOM 785 C C . LEU B 1 3 ? 5.332 10.672 17.172 1 52.69 3 LEU B C 1
ATOM 787 O O . LEU B 1 3 ? 6.266 9.867 17.297 1 52.69 3 LEU B O 1
ATOM 791 N N . LYS B 1 4 ? 4.754 11.102 18.297 1 50.47 4 LYS B N 1
ATOM 792 C CA . LYS B 1 4 ? 4.676 10.109 19.375 1 50.47 4 LYS B CA 1
ATOM 793 C C . LYS B 1 4 ? 3.791 8.938 18.969 1 50.47 4 LYS B C 1
ATOM 795 O O . LYS B 1 4 ? 2.582 8.945 19.203 1 50.47 4 LYS B O 1
ATOM 800 N N . LEU B 1 5 ? 4.18 8.281 17.922 1 58.47 5 LEU B N 1
ATOM 801 C CA . LEU B 1 5 ? 3.447 7.039 17.703 1 58.47 5 LEU B CA 1
ATOM 802 C C . LEU B 1 5 ? 3.846 5.98 18.734 1 58.47 5 LEU B C 1
ATOM 804 O O . LEU B 1 5 ? 5.035 5.727 18.938 1 58.47 5 LEU B O 1
ATOM 808 N N . LYS B 1 6 ? 3.027 5.77 19.719 1 56.44 6 LYS B N 1
ATOM 809 C CA . LYS B 1 6 ? 3.334 4.719 20.688 1 56.44 6 LYS B CA 1
ATOM 810 C C . LYS B 1 6 ? 3.373 3.35 20.016 1 56.44 6 LYS B C 1
ATOM 812 O O . LYS B 1 6 ? 2.672 3.115 19.031 1 56.44 6 LYS B O 1
ATOM 817 N N . ARG B 1 7 ? 4.352 2.686 20.391 1 52.94 7 ARG B N 1
ATOM 818 C CA . ARG B 1 7 ? 4.625 1.329 19.938 1 52.94 7 ARG B CA 1
ATOM 819 C C . ARG B 1 7 ? 3.338 0.514 19.844 1 52.94 7 ARG B C 1
ATOM 821 O O . ARG B 1 7 ? 3.154 -0.258 18.891 1 52.94 7 ARG B O 1
ATOM 828 N N . ASN B 1 8 ? 2.504 0.739 20.844 1 56.84 8 ASN B N 1
ATOM 829 C CA . ASN B 1 8 ? 1.295 -0.075 20.906 1 56.84 8 ASN B CA 1
ATOM 830 C C . ASN B 1 8 ? 0.333 0.245 19.766 1 56.84 8 ASN B C 1
ATOM 832 O O . ASN B 1 8 ? -0.653 -0.465 19.562 1 56.84 8 ASN B O 1
ATOM 836 N N . ASP B 1 9 ? 0.734 1.248 18.984 1 63.28 9 ASP B N 1
ATOM 837 C CA . ASP B 1 9 ? -0.171 1.67 17.922 1 63.28 9 ASP B CA 1
ATOM 838 C C . ASP B 1 9 ? 0.13 0.932 16.625 1 63.28 9 ASP B C 1
ATOM 840 O O . ASP B 1 9 ? -0.667 0.969 15.68 1 63.28 9 ASP B O 1
ATOM 844 N N . LEU B 1 10 ? 1.25 0.346 16.703 1 68.25 10 LEU B N 1
ATOM 845 C CA . LEU B 1 10 ? 1.644 -0.261 15.43 1 68.25 10 LEU B CA 1
ATOM 846 C C . LEU B 1 10 ? 1.615 -1.782 15.523 1 68.25 10 LEU B C 1
ATOM 848 O O . LEU B 1 10 ? 2.111 -2.357 16.5 1 68.25 10 LEU B O 1
ATOM 852 N N . ARG B 1 11 ? 0.675 -2.236 14.75 1 79.62 11 ARG B N 1
ATOM 853 C CA . ARG B 1 11 ? 0.702 -3.686 14.578 1 79.62 11 ARG B CA 1
ATOM 854 C C . ARG B 1 11 ? 1.836 -4.105 13.656 1 79.62 11 ARG B C 1
ATOM 856 O O . ARG B 1 11 ? 2.166 -3.391 12.703 1 79.62 11 ARG B O 1
ATOM 863 N N . GLY B 1 12 ? 2.607 -5.086 13.977 1 83.38 12 GLY B N 1
ATOM 864 C CA . GLY B 1 12 ? 3.666 -5.582 13.109 1 83.38 12 GLY B CA 1
ATOM 865 C C . GLY B 1 12 ? 3.168 -5.988 11.734 1 83.38 12 GLY B C 1
ATOM 866 O O . GLY B 1 12 ? 2.062 -6.516 11.602 1 83.38 12 GLY B O 1
ATOM 867 N N . ASP B 1 13 ? 3.957 -5.594 10.766 1 89 13 ASP B N 1
ATOM 868 C CA . ASP B 1 13 ? 3.672 -6.039 9.406 1 89 13 ASP B CA 1
ATOM 869 C C . ASP B 1 13 ? 3.555 -7.562 9.336 1 89 13 ASP B C 1
ATOM 871 O O . ASP B 1 13 ? 4.238 -8.273 10.078 1 89 13 ASP B O 1
ATOM 875 N N . TRP B 1 14 ? 2.648 -8.008 8.656 1 91.62 14 TRP B N 1
ATOM 876 C CA . TRP B 1 14 ? 2.678 -9.414 8.273 1 91.62 14 TRP B CA 1
ATOM 877 C C . TRP B 1 14 ? 2.348 -9.586 6.797 1 91.62 14 TRP B C 1
ATOM 879 O O . TRP B 1 14 ? 1.479 -8.891 6.266 1 91.62 14 TRP B O 1
ATOM 889 N N . CYS B 1 15 ? 3.033 -10.328 6.184 1 94.19 15 CYS B N 1
ATOM 890 C CA . CYS B 1 15 ? 2.963 -10.695 4.773 1 94.19 15 CYS B CA 1
ATOM 891 C C . CYS B 1 15 ? 3.33 -12.164 4.574 1 94.19 15 CYS B C 1
ATOM 893 O O . CYS B 1 15 ? 4.48 -12.547 4.777 1 94.19 15 CYS B O 1
ATOM 895 N N . LYS B 1 16 ? 2.355 -12.961 4.129 1 94.75 16 LYS B N 1
ATOM 896 C CA . LYS B 1 16 ? 2.531 -14.406 4.148 1 94.75 16 LYS B CA 1
ATOM 897 C C . LYS B 1 16 ? 2.465 -14.984 2.738 1 94.75 16 LYS B C 1
ATOM 899 O O . LYS B 1 16 ? 1.852 -14.398 1.846 1 94.75 16 LYS B O 1
ATOM 904 N N . LEU B 1 17 ? 3.207 -16.047 2.672 1 95.62 17 LEU B N 1
ATOM 905 C CA . LEU B 1 17 ? 3.156 -16.891 1.487 1 95.62 17 LEU B CA 1
ATOM 906 C C . LEU B 1 17 ? 2.17 -18.031 1.682 1 95.62 17 LEU B C 1
ATOM 908 O O . LEU B 1 17 ? 2.174 -18.703 2.725 1 95.62 17 LEU B O 1
ATOM 912 N N . ARG B 1 18 ? 1.288 -18.281 0.677 1 94.25 18 ARG B N 1
ATOM 913 C CA . ARG B 1 18 ? 0.311 -19.359 0.76 1 94.25 18 ARG B CA 1
ATOM 914 C C . ARG B 1 18 ? 0.251 -20.141 -0.545 1 94.25 18 ARG B C 1
ATOM 916 O O . ARG B 1 18 ? 0.157 -19.562 -1.625 1 94.25 18 ARG B O 1
ATOM 923 N N . PRO B 1 19 ? 0.211 -21.469 -0.448 1 95.12 19 PRO B N 1
ATOM 924 C CA . PRO B 1 19 ? 0.147 -22.297 -1.662 1 95.12 19 PRO B CA 1
ATOM 925 C C . PRO B 1 19 ? -1.179 -22.141 -2.404 1 95.12 19 PRO B C 1
ATOM 927 O O . PRO B 1 19 ? -2.23 -22 -1.775 1 95.12 19 PRO B O 1
ATOM 930 N N . VAL B 1 20 ? -1.062 -22.172 -3.713 1 93.44 20 VAL B N 1
ATOM 931 C CA . VAL B 1 20 ? -2.248 -22.156 -4.562 1 93.44 20 VAL B CA 1
ATOM 932 C C . VAL B 1 20 ? -2.049 -23.094 -5.75 1 93.44 20 VAL B C 1
ATOM 934 O O . VAL B 1 20 ? -0.92 -23.312 -6.195 1 93.44 20 VAL B O 1
ATOM 937 N N . LEU B 1 21 ? -3.096 -23.625 -6.199 1 93.94 21 LEU B N 1
ATOM 938 C CA . LEU B 1 21 ? -3.057 -24.453 -7.391 1 93.94 21 LEU B CA 1
ATOM 939 C 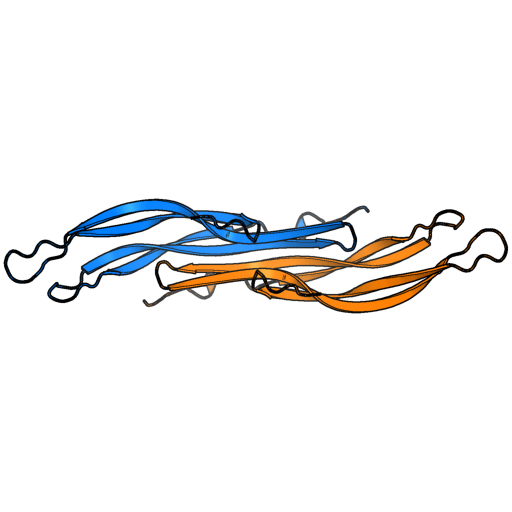C . LEU B 1 21 ? -3.25 -23.625 -8.648 1 93.94 21 LEU B C 1
ATOM 941 O O . LEU B 1 21 ? -4.266 -22.938 -8.797 1 93.94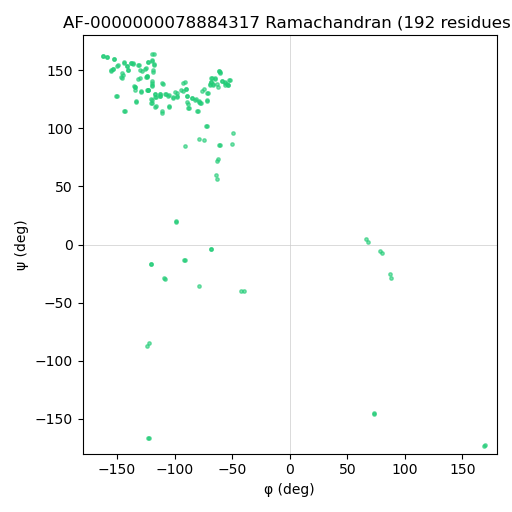 21 LEU B O 1
ATOM 945 N N . GLN B 1 22 ? -2.336 -23.812 -9.523 1 93.56 22 GLN B N 1
ATOM 946 C CA . GLN B 1 22 ? -2.402 -23.031 -10.766 1 93.56 22 GLN B CA 1
ATOM 947 C C . GLN B 1 22 ? -2.58 -23.953 -11.969 1 93.56 22 GLN B C 1
ATOM 949 O O . GLN B 1 22 ? -1.798 -24.891 -12.172 1 93.56 22 GLN B O 1
ATOM 954 N N . LYS B 1 23 ? -3.547 -23.609 -12.75 1 93.88 23 LYS B N 1
ATOM 955 C CA . LYS B 1 23 ? -3.814 -24.422 -13.93 1 93.88 23 LYS B CA 1
ATOM 956 C C . LYS B 1 23 ? -3.021 -23.922 -15.141 1 93.88 23 LYS B C 1
ATOM 958 O O . LYS B 1 23 ? -2.967 -22.719 -15.398 1 93.88 23 LYS B O 1
ATOM 963 N N . LEU B 1 24 ? -2.428 -24.875 -15.805 1 94.31 24 LEU B N 1
ATOM 964 C CA . LEU B 1 24 ? -1.765 -24.609 -17.078 1 94.31 24 LEU B CA 1
ATOM 965 C C . LEU B 1 24 ? -2.555 -25.188 -18.234 1 94.31 24 LEU B C 1
ATOM 967 O O . LEU B 1 24 ? -3.008 -26.344 -18.172 1 94.31 24 LEU B O 1
ATOM 971 N N . HIS B 1 25 ? -2.771 -24.297 -19.219 1 93.75 25 HIS B N 1
ATOM 972 C CA . HIS B 1 25 ? -3.555 -24.75 -20.359 1 93.75 25 HIS B CA 1
ATOM 973 C C . HIS B 1 25 ? -2.873 -24.391 -21.672 1 93.75 25 HIS B C 1
ATOM 975 O O . HIS B 1 25 ? -2.26 -23.328 -21.797 1 93.75 25 HIS B O 1
ATOM 981 N N . HIS B 1 26 ? -2.994 -25.312 -22.625 1 94 26 HIS B N 1
ATOM 982 C CA . HIS B 1 26 ? -2.531 -25.109 -24 1 94 26 HIS B CA 1
ATOM 983 C C . HIS B 1 26 ? -3.387 -25.906 -24.984 1 94 26 HIS B C 1
ATOM 985 O O . HIS B 1 26 ? -3.596 -27.094 -24.812 1 94 26 HIS B O 1
ATOM 991 N N . PRO B 1 27 ? -3.859 -25.109 -25.984 1 94.19 27 PRO B N 1
ATOM 992 C CA . PRO B 1 27 ? -4.68 -25.828 -26.953 1 94.19 27 PRO B CA 1
ATOM 993 C C . PRO B 1 27 ? -3.982 -27.078 -27.5 1 94.19 27 PRO B C 1
ATOM 995 O O . PRO B 1 27 ? -2.814 -27 -27.891 1 94.19 27 PRO B O 1
ATOM 998 N N . GLY B 1 28 ? -4.773 -28.234 -27.719 1 94.69 28 GLY B N 1
ATOM 999 C CA . GLY B 1 28 ? -4.234 -29.484 -28.234 1 94.69 28 GLY B CA 1
ATOM 1000 C C . GLY B 1 28 ? -3.502 -30.297 -27.188 1 94.69 28 GLY B C 1
ATOM 1001 O O . GLY B 1 28 ? -3.027 -31.406 -27.484 1 94.69 28 GLY B O 1
ATOM 1002 N N . CYS B 1 29 ? -3.369 -29.656 -25.984 1 96.44 29 CYS B N 1
ATOM 1003 C CA . CYS B 1 29 ? -2.662 -30.328 -24.906 1 96.44 29 CYS B CA 1
ATOM 1004 C C . CYS B 1 29 ? -3.582 -30.562 -23.703 1 96.44 29 CYS B C 1
ATOM 1006 O O . CYS B 1 29 ? -4.625 -29.922 -23.594 1 96.44 29 CYS B O 1
ATOM 1008 N N . ASN B 1 30 ? -3.252 -31.625 -22.844 1 94.81 30 ASN B N 1
ATOM 1009 C CA . ASN B 1 30 ? -3.936 -31.797 -21.578 1 94.81 30 ASN B CA 1
ATOM 1010 C C . ASN B 1 30 ? -3.57 -30.703 -20.578 1 94.81 30 ASN B C 1
ATOM 1012 O O . ASN B 1 30 ? -2.414 -30.281 -20.516 1 94.81 30 ASN B O 1
ATOM 1016 N N . SER B 1 31 ? -4.59 -30.25 -19.922 1 94.44 31 SER B N 1
ATOM 1017 C CA . SER B 1 31 ? -4.301 -29.281 -18.875 1 94.44 31 SER B CA 1
ATOM 1018 C C . SER B 1 31 ? -3.49 -29.906 -17.75 1 94.44 31 SER B C 1
ATOM 1020 O O . SER B 1 31 ? -3.629 -31.109 -17.469 1 94.44 31 SER B O 1
ATOM 1022 N N . SER B 1 32 ? -2.627 -29.094 -17.266 1 93.44 32 SER B N 1
ATOM 1023 C CA . SER B 1 32 ? -1.824 -29.5 -16.125 1 93.44 32 SER B CA 1
ATOM 1024 C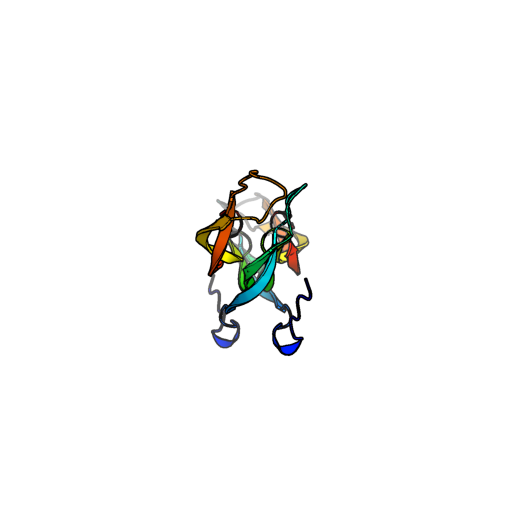 C . SER B 1 32 ? -1.988 -28.531 -14.953 1 93.44 32 SER B C 1
ATOM 1026 O O . SER B 1 32 ? -2.463 -27.406 -15.141 1 93.44 32 SER B O 1
ATOM 1028 N N . PHE B 1 33 ? -1.691 -29.094 -13.742 1 94.44 33 PHE B N 1
ATOM 1029 C CA . PHE B 1 33 ? -1.753 -28.266 -12.539 1 94.44 33 PHE B CA 1
ATOM 1030 C C . PHE B 1 33 ? -0.391 -28.203 -11.859 1 94.44 33 PHE B C 1
ATOM 1032 O O . PHE B 1 33 ? 0.323 -29.203 -11.789 1 94.44 33 PHE B O 1
ATOM 1039 N N . ILE B 1 34 ? -0.143 -27 -11.484 1 94.38 34 ILE B N 1
ATOM 1040 C CA . ILE B 1 34 ? 1.111 -26.844 -10.758 1 94.38 34 ILE B CA 1
ATOM 1041 C C . ILE B 1 34 ? 0.86 -26.078 -9.461 1 94.38 34 ILE B C 1
ATOM 1043 O O . ILE B 1 34 ? -0.046 -25.25 -9.383 1 94.38 34 ILE B O 1
ATOM 1047 N N . MET B 1 35 ? 1.692 -26.391 -8.438 1 95.56 35 MET B N 1
ATOM 1048 C CA . MET B 1 35 ? 1.635 -25.625 -7.188 1 95.56 35 MET B CA 1
ATOM 1049 C C . MET B 1 35 ? 2.42 -24.328 -7.309 1 95.56 35 MET B C 1
ATOM 1051 O O . MET B 1 35 ? 3.586 -24.328 -7.707 1 95.56 35 MET B O 1
ATOM 1055 N N . ASN B 1 36 ? 1.732 -23.281 -7.027 1 95.56 36 ASN B N 1
ATOM 1056 C CA . ASN B 1 36 ? 2.322 -21.953 -6.883 1 95.56 36 ASN B CA 1
ATOM 1057 C C . ASN B 1 36 ? 2.021 -21.344 -5.516 1 95.56 36 ASN B C 1
ATOM 1059 O O . ASN B 1 36 ? 1.707 -22.062 -4.566 1 95.56 36 ASN B O 1
ATOM 1063 N N . ASN B 1 37 ? 2.281 -20.047 -5.414 1 95.38 37 ASN B N 1
ATOM 1064 C CA . ASN B 1 37 ? 1.996 -19.359 -4.16 1 95.38 37 ASN B CA 1
ATOM 1065 C C . ASN B 1 37 ? 1.327 -18 -4.395 1 95.38 37 ASN B C 1
ATOM 1067 O O . ASN B 1 37 ? 1.486 -17.406 -5.461 1 95.38 37 ASN B O 1
ATOM 1071 N N . MET B 1 38 ? 0.647 -17.625 -3.408 1 94.81 38 MET B N 1
ATOM 1072 C CA . MET B 1 38 ? 0.133 -16.25 -3.373 1 94.81 38 MET B CA 1
ATOM 1073 C C . MET B 1 38 ? 0.682 -15.492 -2.168 1 94.81 38 MET B C 1
ATOM 1075 O O . MET B 1 38 ? 1.192 -16.109 -1.227 1 94.81 38 MET B O 1
ATOM 1079 N N . CYS B 1 39 ? 0.641 -14.219 -2.324 1 94.81 39 CYS B N 1
ATOM 1080 C CA . CYS B 1 39 ? 1.021 -13.344 -1.222 1 94.81 39 CYS B CA 1
ATOM 1081 C C . CYS B 1 39 ? -0.193 -12.617 -0.657 1 94.81 39 CYS B C 1
ATOM 1083 O O . CYS B 1 39 ? -1.071 -12.188 -1.408 1 94.81 39 CYS B O 1
ATOM 1085 N N . TYR B 1 40 ? -0.225 -12.539 0.644 1 93.56 40 TYR B N 1
ATOM 1086 C CA . TYR B 1 40 ? -1.245 -11.711 1.281 1 93.56 40 TYR B CA 1
ATOM 1087 C C . TYR B 1 40 ? -0.792 -11.258 2.662 1 93.56 40 TYR B C 1
ATOM 1089 O O . TYR B 1 40 ? -0.01 -11.938 3.324 1 93.56 40 TYR B O 1
ATOM 1097 N N . GLY B 1 41 ? -1.31 -10.094 2.943 1 94.62 41 GLY B N 1
ATOM 1098 C CA . GLY B 1 41 ? -0.917 -9.539 4.227 1 94.62 41 GLY B CA 1
ATOM 1099 C C . GLY B 1 41 ? -1.336 -8.094 4.406 1 94.62 41 GLY B C 1
ATOM 1100 O O . GLY B 1 41 ? -2.184 -7.59 3.664 1 94.62 41 GLY B O 1
ATOM 1101 N N . GLN B 1 42 ? -0.883 -7.516 5.465 1 94.12 42 GLN B N 1
ATOM 1102 C CA . GLN B 1 42 ? -1.104 -6.117 5.824 1 94.12 42 GLN B CA 1
ATOM 1103 C C . GLN B 1 42 ? 0.209 -5.426 6.168 1 94.12 42 GLN B C 1
ATOM 1105 O O . GLN B 1 42 ? 1.02 -5.961 6.926 1 94.12 42 GLN B O 1
ATOM 1110 N N . CYS B 1 43 ? 0.395 -4.262 5.578 1 94.69 43 CYS B N 1
ATOM 1111 C CA . CYS B 1 43 ? 1.634 -3.512 5.746 1 94.69 43 CYS B CA 1
ATOM 1112 C C . CYS B 1 43 ? 1.354 -2.111 6.281 1 94.69 43 CYS B C 1
ATOM 1114 O O . CYS B 1 43 ? 0.344 -1.499 5.93 1 94.69 43 CYS B O 1
ATOM 1116 N N . MET B 1 44 ? 2.242 -1.687 7.066 1 94.19 44 MET B N 1
ATOM 1117 C CA . MET B 1 44 ? 2.123 -0.354 7.652 1 94.19 44 MET B CA 1
ATOM 1118 C C . MET B 1 44 ? 2.25 0.724 6.578 1 94.19 44 MET B C 1
ATOM 1120 O O . MET B 1 44 ? 3.086 0.617 5.68 1 94.19 44 MET B O 1
ATOM 1124 N N . SER B 1 45 ? 1.417 1.7 6.691 1 93.38 45 SER B N 1
ATOM 1125 C CA . SER B 1 45 ? 1.477 2.908 5.871 1 93.38 45 SER B CA 1
ATOM 1126 C C . SER B 1 45 ? 1.069 4.141 6.672 1 93.38 45 SER B C 1
ATOM 1128 O O . SER B 1 45 ? 0.375 4.027 7.688 1 93.38 45 SER B O 1
ATOM 1130 N N . PHE B 1 46 ? 1.529 5.258 6.207 1 92.69 46 PHE B N 1
ATOM 1131 C CA . PHE B 1 46 ? 1.116 6.461 6.922 1 92.69 46 PHE B CA 1
ATOM 1132 C C . PHE B 1 46 ? 1.255 7.691 6.035 1 92.69 46 PHE B C 1
ATOM 1134 O O . PHE B 1 46 ? 1.971 7.664 5.035 1 92.69 46 PHE B O 1
ATOM 1141 N N . PHE B 1 47 ? 0.584 8.719 6.426 1 92.94 47 PHE B N 1
ATOM 1142 C CA . PHE B 1 47 ? 0.618 10.039 5.805 1 92.94 47 PHE B CA 1
ATOM 1143 C C . PHE B 1 47 ? 0.757 11.133 6.859 1 92.94 47 PHE B C 1
ATOM 1145 O O . PHE B 1 47 ? -0.074 11.242 7.766 1 92.94 47 PHE B O 1
ATOM 1152 N N . ILE B 1 48 ? 1.741 11.914 6.766 1 92.31 48 ILE B N 1
ATOM 1153 C CA . ILE B 1 48 ? 1.952 13.078 7.617 1 92.31 48 ILE B CA 1
ATOM 1154 C C . ILE B 1 48 ? 1.913 14.344 6.773 1 92.31 48 ILE B C 1
ATOM 1156 O O . ILE B 1 48 ? 2.766 14.547 5.906 1 92.31 48 ILE B O 1
ATOM 1160 N N . PRO B 1 49 ? 0.992 15.18 7.074 1 90.19 49 PRO B N 1
ATOM 1161 C CA . PRO B 1 49 ? 0.874 16.406 6.266 1 90.19 49 PRO B CA 1
ATOM 1162 C C . PRO B 1 49 ? 2.168 17.203 6.227 1 90.19 49 PRO B C 1
ATOM 1164 O O . PRO B 1 49 ? 2.836 17.359 7.254 1 90.19 49 PRO B O 1
ATOM 1167 N N . ARG B 1 50 ? 2.516 17.781 4.977 1 79.44 50 ARG B N 1
ATOM 1168 C CA . ARG B 1 50 ? 3.65 18.656 4.703 1 79.44 50 ARG B CA 1
ATOM 1169 C C . ARG B 1 50 ? 4.973 17.922 4.875 1 79.44 50 ARG B C 1
ATOM 1171 O O . ARG B 1 50 ? 6.043 18.5 4.734 1 79.44 50 ARG B O 1
ATOM 1178 N N . HIS B 1 51 ? 4.926 16.547 5.16 1 78 51 HIS B N 1
ATOM 1179 C CA . HIS B 1 51 ? 6.172 15.836 5.414 1 78 51 HIS B CA 1
ATOM 1180 C C . HIS B 1 51 ? 6.328 14.648 4.469 1 78 51 HIS B C 1
ATOM 1182 O O . HIS B 1 51 ? 6.863 14.789 3.367 1 78 51 HIS B O 1
ATOM 1188 N N . PHE B 1 52 ? 5.754 13.539 4.934 1 83.62 52 PHE B N 1
ATOM 1189 C CA . PHE B 1 52 ? 6.074 12.391 4.094 1 83.62 52 PHE B CA 1
ATOM 1190 C C . PHE B 1 52 ? 4.891 11.438 4.012 1 83.62 52 PHE B C 1
ATOM 1192 O O . PHE B 1 52 ? 4.004 11.461 4.867 1 83.62 52 PHE B O 1
ATOM 1199 N N . THR B 1 53 ? 4.785 10.859 2.91 1 87 53 THR B N 1
ATOM 1200 C CA . THR B 1 53 ? 3.91 9.711 2.676 1 87 53 THR B CA 1
ATOM 1201 C C . THR B 1 53 ? 4.719 8.422 2.594 1 87 53 THR B C 1
ATOM 1203 O O . THR B 1 53 ? 5.812 8.406 2.029 1 87 53 THR B O 1
ATOM 1206 N N . SER B 1 54 ? 4.273 7.477 3.373 1 90.19 54 SER B N 1
ATOM 1207 C CA . SER B 1 54 ? 4.828 6.133 3.246 1 90.19 54 SER B CA 1
ATOM 1208 C C . SER B 1 54 ? 3.746 5.121 2.893 1 90.19 54 SER B C 1
ATOM 1210 O O . SER B 1 54 ? 2.711 5.051 3.559 1 90.19 54 SER B O 1
ATOM 1212 N N . CYS B 1 55 ? 4 4.453 1.871 1 92.69 55 CYS B N 1
ATOM 1213 C CA . CYS B 1 55 ? 3.096 3.402 1.416 1 92.69 55 CYS B CA 1
ATOM 1214 C C . CYS B 1 55 ? 3.826 2.07 1.288 1 92.69 55 CYS B C 1
ATOM 1216 O O . CYS B 1 55 ? 4.945 2.018 0.774 1 92.69 55 CYS B O 1
ATOM 1218 N N . ALA B 1 56 ? 3.197 1.042 1.823 1 93.12 56 ALA B N 1
ATOM 1219 C CA . ALA B 1 56 ? 3.689 -0.319 1.618 1 93.12 56 ALA B CA 1
ATOM 1220 C C . ALA B 1 56 ? 2.531 -1.297 1.433 1 93.12 56 ALA B C 1
ATOM 1222 O O . ALA B 1 56 ? 1.426 -1.06 1.924 1 93.12 56 ALA B O 1
ATOM 1223 N N . PHE B 1 57 ? 2.764 -2.35 0.769 1 93.56 57 PHE B N 1
ATOM 1224 C CA . PHE B 1 57 ? 1.781 -3.408 0.567 1 93.56 57 PHE B CA 1
ATOM 1225 C C . PHE B 1 57 ? 2.469 -4.754 0.359 1 93.56 57 PHE B C 1
ATOM 1227 O O . PHE B 1 57 ? 3.646 -4.805 -0.003 1 93.56 57 PHE B O 1
ATOM 1234 N N . CYS B 1 58 ? 1.747 -5.801 0.583 1 94.44 58 CYS B N 1
ATOM 1235 C CA . CYS B 1 58 ? 2.283 -7.156 0.507 1 94.44 58 CYS B CA 1
ATOM 1236 C C . CYS B 1 58 ? 2.391 -7.617 -0.941 1 94.44 58 CYS B C 1
ATOM 1238 O O . CYS B 1 58 ? 1.384 -7.695 -1.648 1 94.44 58 CYS B O 1
ATOM 1240 N N . THR B 1 59 ? 3.66 -8 -1.295 1 93.88 59 THR B N 1
ATOM 1241 C CA . THR B 1 59 ? 3.904 -8.336 -2.695 1 93.88 59 THR B CA 1
ATOM 1242 C C . THR B 1 59 ? 5.004 -9.383 -2.816 1 93.88 59 THR B C 1
ATOM 1244 O O . THR B 1 59 ? 5.82 -9.547 -1.907 1 93.88 59 THR B O 1
ATOM 1247 N N . PRO B 1 60 ? 4.938 -10.156 -3.943 1 94.69 60 PRO B N 1
ATOM 1248 C CA . PRO B 1 60 ? 6.051 -11.078 -4.164 1 94.69 60 PRO B CA 1
ATOM 1249 C C . PRO B 1 60 ? 7.398 -10.367 -4.254 1 94.69 60 PRO B C 1
ATOM 1251 O O . PRO B 1 60 ? 7.488 -9.281 -4.824 1 94.69 60 PRO B O 1
ATOM 1254 N N . VAL B 1 61 ? 8.461 -11 -3.652 1 94.56 61 VAL B N 1
ATOM 1255 C CA . VAL B 1 61 ? 9.773 -10.367 -3.701 1 94.56 61 VAL B CA 1
ATOM 1256 C C . VAL B 1 61 ? 10.766 -11.297 -4.402 1 94.56 61 VAL B C 1
ATOM 1258 O O . VAL B 1 61 ? 11.852 -10.867 -4.801 1 94.56 61 VAL B O 1
ATOM 1261 N N . SER B 1 62 ? 10.414 -12.555 -4.523 1 95.69 62 SER B N 1
ATOM 1262 C CA . SER B 1 62 ? 11.25 -13.508 -5.254 1 95.69 62 SER B CA 1
ATOM 1263 C C . SER B 1 62 ? 10.398 -14.555 -5.969 1 95.69 62 SER B C 1
ATOM 1265 O O . SER B 1 62 ? 9.305 -14.891 -5.508 1 95.69 62 SER B O 1
ATOM 1267 N N . LYS B 1 63 ? 10.867 -14.898 -7.062 1 95.56 63 LYS B N 1
ATOM 1268 C CA . LYS B 1 63 ? 10.203 -15.945 -7.832 1 95.56 63 LYS B CA 1
ATOM 1269 C C . LYS B 1 63 ? 11.227 -16.906 -8.445 1 95.56 63 LYS B C 1
ATOM 1271 O O . LYS B 1 63 ? 12.398 -16.547 -8.586 1 95.56 63 LYS B O 1
ATOM 1276 N N . ASN B 1 64 ? 10.82 -18.062 -8.727 1 96.69 64 ASN B N 1
ATOM 1277 C CA . ASN B 1 64 ? 11.562 -19.047 -9.5 1 96.69 64 ASN B CA 1
ATOM 1278 C C . ASN B 1 64 ? 10.812 -19.453 -10.766 1 96.69 64 ASN B C 1
ATOM 1280 O O . ASN B 1 64 ? 9.586 -19.578 -10.75 1 96.69 64 ASN B O 1
ATOM 1284 N N . VAL B 1 65 ? 11.617 -19.609 -11.805 1 96.62 65 VAL B N 1
ATOM 1285 C CA . VAL B 1 65 ? 10.977 -20 -13.055 1 96.62 65 VAL B CA 1
ATOM 1286 C C . VAL B 1 65 ? 11.133 -21.5 -13.266 1 96.62 65 VAL B C 1
ATOM 1288 O O . VAL B 1 65 ? 12.25 -22.031 -13.195 1 96.62 65 VAL B O 1
ATOM 1291 N N . VAL B 1 66 ? 10.102 -22.188 -13.57 1 96.56 66 VAL B N 1
ATOM 1292 C CA . VAL B 1 66 ? 10.102 -23.641 -13.781 1 96.56 66 VAL B CA 1
ATOM 1293 C C . VAL B 1 66 ? 9.531 -23.953 -15.156 1 96.56 66 VAL B C 1
ATOM 1295 O O . VAL B 1 66 ? 8.617 -23.281 -15.633 1 96.56 66 VAL B O 1
ATOM 1298 N N . SER B 1 67 ? 10.125 -25.016 -15.781 1 96.88 67 SER B N 1
ATOM 1299 C CA . SER B 1 67 ? 9.617 -25.484 -17.062 1 96.88 67 SER B CA 1
ATOM 1300 C C . SER B 1 67 ? 8.68 -26.688 -16.875 1 96.88 67 SER B C 1
ATOM 1302 O O . SER B 1 67 ? 9.047 -27.672 -16.25 1 96.88 67 SER B O 1
ATOM 1304 N N . VAL B 1 68 ? 7.551 -26.516 -17.469 1 95.94 68 VAL B N 1
ATOM 1305 C CA . VAL B 1 68 ? 6.578 -27.594 -17.359 1 95.94 68 VAL B CA 1
ATOM 1306 C C . VAL B 1 68 ? 6.289 -28.156 -18.75 1 95.94 68 VAL B C 1
ATOM 1308 O O . VAL B 1 68 ? 5.926 -27.422 -19.672 1 95.94 68 VAL B O 1
ATOM 1311 N N . HIS B 1 69 ? 6.434 -29.484 -18.875 1 95.25 69 HIS B N 1
ATOM 1312 C CA . HIS B 1 69 ? 6.133 -30.156 -20.141 1 95.25 69 HIS B CA 1
ATOM 1313 C C . HIS B 1 69 ? 4.664 -30.578 -20.203 1 95.25 69 HIS B C 1
ATOM 1315 O O . HIS B 1 69 ? 4.191 -31.312 -19.344 1 95.25 69 HIS B O 1
ATOM 1321 N N . LEU B 1 70 ? 4.027 -30.094 -21.203 1 95.94 70 LEU B N 1
ATOM 1322 C CA . LEU B 1 70 ? 2.617 -30.438 -21.344 1 95.94 70 LEU B CA 1
ATOM 1323 C C . LEU B 1 70 ? 2.445 -31.672 -22.234 1 95.94 70 LEU B C 1
ATOM 1325 O O . LEU B 1 70 ? 3.188 -31.844 -23.188 1 95.94 70 LEU B O 1
ATOM 1329 N N . LYS B 1 71 ? 1.541 -32.531 -21.828 1 95.12 71 LYS B N 1
ATOM 1330 C CA . LYS B 1 71 ? 1.188 -33.688 -22.656 1 95.12 71 LYS B CA 1
ATOM 1331 C C . LYS B 1 71 ? 0.221 -33.312 -23.766 1 95.12 71 LYS B C 1
ATOM 1333 O O . LYS B 1 71 ? -0.906 -32.875 -23.5 1 95.12 71 LYS B O 1
ATOM 1338 N N . CYS B 1 72 ? 0.725 -33.438 -25 1 95.38 72 CYS B N 1
ATOM 1339 C CA . CYS B 1 72 ? -0.076 -33 -26.141 1 95.38 72 CYS B CA 1
ATOM 1340 C C . CYS B 1 72 ? -0.379 -34.156 -27.062 1 95.38 72 CYS B C 1
ATOM 1342 O O . CYS B 1 72 ? 0.232 -35.219 -26.953 1 95.38 72 CYS B O 1
ATOM 1344 N N . ALA B 1 73 ? -1.362 -33.844 -27.875 1 93.38 73 ALA B N 1
ATOM 1345 C CA . ALA B 1 73 ? -1.69 -34.844 -28.891 1 93.38 73 ALA B CA 1
ATOM 1346 C C . ALA B 1 73 ? -0.575 -34.969 -29.922 1 93.38 73 ALA B C 1
ATOM 1348 O O . ALA B 1 73 ? 0.035 -33.969 -30.297 1 93.38 73 ALA B O 1
ATOM 1349 N N . GLY B 1 74 ? -0.269 -36.25 -30.344 1 89.12 74 GLY B N 1
ATOM 1350 C CA . GLY B 1 74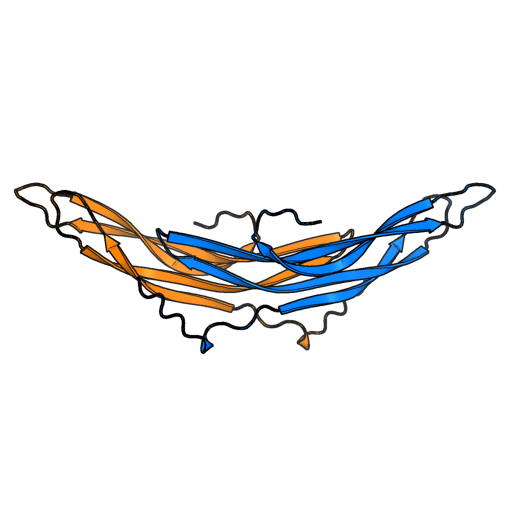 ? 0.755 -36.5 -31.344 1 89.12 74 GLY B CA 1
ATOM 1351 C C . GLY B 1 74 ? 2.164 -36.312 -30.828 1 89.12 74 GLY B C 1
ATOM 1352 O O . GLY B 1 74 ? 2.475 -36.688 -29.688 1 89.12 74 GLY B O 1
ATOM 1353 N N . ASP B 1 75 ? 3.131 -35.812 -31.734 1 86.56 75 ASP B N 1
ATOM 1354 C CA . ASP B 1 75 ? 4.539 -35.625 -31.391 1 86.56 75 ASP B CA 1
ATOM 1355 C C . ASP B 1 75 ? 4.824 -34.156 -31.031 1 86.56 75 ASP B C 1
ATOM 1357 O O . ASP B 1 75 ? 5.977 -33.719 -31.062 1 86.56 75 ASP B O 1
ATOM 1361 N N . LEU B 1 76 ? 3.625 -33.469 -30.672 1 88.44 76 LEU B N 1
ATOM 1362 C CA . LEU B 1 76 ? 3.777 -32.062 -30.328 1 88.44 76 LEU B CA 1
ATOM 1363 C C . LEU B 1 76 ? 4.324 -31.922 -28.922 1 88.44 76 LEU B C 1
ATOM 1365 O O . LEU B 1 76 ? 3.846 -32.562 -27.984 1 88.44 76 LEU B O 1
ATOM 1369 N N . LYS B 1 77 ? 5.473 -31.25 -28.797 1 91.75 77 LYS B N 1
ATOM 1370 C CA . LYS B 1 77 ? 6.059 -30.953 -27.484 1 91.75 77 LYS B CA 1
ATOM 1371 C C . LYS B 1 77 ? 5.852 -29.484 -27.125 1 91.75 77 LYS B C 1
ATOM 1373 O O . LYS B 1 77 ? 6.266 -28.578 -27.859 1 91.75 77 LYS B O 1
ATOM 1378 N N . VAL B 1 78 ? 5.133 -29.234 -26.016 1 95.81 78 VAL B N 1
ATOM 1379 C CA . VAL B 1 78 ? 4.906 -27.875 -25.531 1 95.81 78 VAL B CA 1
ATOM 1380 C C . VAL B 1 78 ? 5.473 -27.719 -24.125 1 95.81 78 VAL B C 1
ATOM 1382 O O . VAL B 1 78 ? 5.18 -28.531 -23.234 1 95.81 78 VAL B O 1
ATOM 1385 N N . VAL B 1 79 ? 6.359 -26.781 -24.016 1 95.94 79 VAL B N 1
ATOM 1386 C CA . VAL B 1 79 ? 6.938 -26.453 -22.719 1 95.94 79 VAL B CA 1
ATOM 1387 C C . VAL B 1 79 ? 6.488 -25.062 -22.297 1 95.94 79 VAL B C 1
ATOM 1389 O O . VAL B 1 79 ? 6.613 -24.109 -23.062 1 95.94 79 VAL B O 1
ATOM 1392 N N . LYS B 1 80 ? 5.98 -24.953 -21.062 1 95.38 80 LYS B N 1
ATOM 1393 C CA . LYS B 1 80 ? 5.543 -23.672 -20.531 1 95.38 80 LYS B CA 1
ATOM 1394 C C . LYS B 1 80 ? 6.43 -23.219 -19.375 1 95.38 80 LYS B C 1
ATOM 1396 O O . LYS B 1 80 ? 6.719 -24 -18.469 1 95.38 80 LYS B O 1
ATOM 1401 N N . LYS B 1 81 ? 6.914 -22.047 -19.469 1 95.5 81 LYS B N 1
ATOM 1402 C CA . LYS B 1 81 ? 7.645 -21.453 -18.344 1 95.5 81 LYS B CA 1
ATOM 1403 C C . LYS B 1 81 ? 6.691 -20.797 -17.359 1 95.5 81 LYS B C 1
ATOM 1405 O O . LYS B 1 81 ? 5.883 -19.938 -17.734 1 95.5 81 LYS B O 1
ATOM 1410 N N . VAL B 1 82 ? 6.848 -21.234 -16.109 1 95 82 VAL B N 1
ATOM 1411 C CA . VAL B 1 82 ? 5.953 -20.719 -15.078 1 95 82 VAL B CA 1
ATOM 1412 C C . VAL B 1 82 ? 6.77 -20.078 -13.961 1 95 82 VAL B C 1
ATOM 1414 O O . VAL B 1 82 ? 7.734 -20.656 -13.469 1 95 82 VAL B O 1
ATOM 1417 N N . SER B 1 83 ? 6.383 -18.906 -13.539 1 95.19 83 SER B N 1
ATOM 1418 C CA . SER B 1 83 ? 6.988 -18.234 -12.391 1 95.19 83 SER B CA 1
ATOM 1419 C C . SER B 1 83 ? 6.312 -18.656 -11.086 1 95.19 83 SER B C 1
ATOM 1421 O O . SER B 1 83 ? 5.105 -18.469 -10.922 1 95.19 83 SER B O 1
ATOM 1423 N N . ILE B 1 84 ? 7.086 -19.25 -10.266 1 96.56 84 ILE B N 1
ATOM 1424 C CA . ILE B 1 84 ? 6.582 -19.672 -8.961 1 96.56 84 ILE B CA 1
ATOM 1425 C C . ILE B 1 84 ? 7.039 -18.672 -7.895 1 96.56 84 ILE B C 1
ATOM 1427 O O . ILE B 1 84 ? 8.242 -18.438 -7.734 1 96.56 84 ILE B O 1
ATOM 1431 N N . ILE B 1 85 ? 6.148 -18.156 -7.141 1 96.44 85 ILE B N 1
ATOM 1432 C CA . ILE B 1 85 ? 6.488 -17.203 -6.082 1 96.44 85 ILE B CA 1
ATOM 1433 C C . ILE B 1 85 ? 7.195 -17.938 -4.941 1 96.44 85 ILE B C 1
ATOM 1435 O O . ILE B 1 85 ? 6.711 -18.969 -4.465 1 96.44 85 ILE B O 1
ATOM 1439 N N . GLN B 1 86 ? 8.328 -17.359 -4.535 1 97.25 86 GLN B N 1
ATOM 1440 C CA . GLN B 1 86 ? 9.133 -18.031 -3.516 1 97.25 86 GLN B CA 1
ATOM 1441 C C . GLN B 1 86 ? 9.062 -17.281 -2.184 1 97.25 86 GLN B C 1
ATOM 1443 O O . GLN B 1 86 ? 9.227 -17.891 -1.121 1 97.25 86 GLN B O 1
ATOM 1448 N N . SER B 1 87 ? 8.852 -15.992 -2.289 1 97.25 87 SER B N 1
ATOM 1449 C CA . SER B 1 87 ? 8.789 -15.211 -1.062 1 97.25 87 SER B CA 1
ATOM 1450 C C . SER B 1 87 ? 7.938 -13.953 -1.253 1 97.25 87 SER B C 1
ATOM 1452 O O . SER B 1 87 ? 7.793 -13.461 -2.373 1 97.25 87 SER B O 1
ATOM 1454 N N . CYS B 1 88 ? 7.355 -13.531 -0.197 1 95.88 88 CYS B N 1
ATOM 1455 C CA . CYS B 1 88 ? 6.539 -12.32 -0.127 1 95.88 88 CYS B CA 1
ATOM 1456 C C . CYS B 1 88 ? 7.039 -11.391 0.969 1 95.88 88 CYS B C 1
ATOM 1458 O O . CYS B 1 88 ? 7.645 -11.836 1.944 1 95.88 88 CYS B O 1
ATOM 1460 N N . SER B 1 89 ? 6.812 -10.047 0.767 1 95.62 89 SER B N 1
ATOM 1461 C CA . SER B 1 89 ? 7.133 -9.07 1.8 1 95.62 89 SER B CA 1
ATOM 1462 C C . SER B 1 89 ? 6.41 -7.75 1.558 1 95.62 89 SER B C 1
ATOM 1464 O O . SER B 1 89 ? 5.871 -7.523 0.472 1 95.62 89 SER B O 1
ATOM 1466 N N . CYS B 1 90 ? 6.359 -6.992 2.625 1 95.31 90 CYS B N 1
ATOM 1467 C CA . CYS B 1 90 ? 5.906 -5.617 2.469 1 95.31 90 CYS B CA 1
ATOM 1468 C C . CYS B 1 90 ? 6.957 -4.773 1.754 1 95.31 90 CYS B C 1
ATOM 1470 O O . CYS B 1 90 ? 8.125 -4.75 2.158 1 95.31 90 CYS B O 1
ATOM 1472 N N . ARG B 1 91 ? 6.508 -4.152 0.647 1 94 91 ARG B N 1
ATOM 1473 C CA . ARG B 1 91 ? 7.379 -3.289 -0.142 1 94 91 ARG B CA 1
ATOM 1474 C C . ARG B 1 91 ? 6.699 -1.961 -0.456 1 94 91 ARG B C 1
ATOM 1476 O O . ARG B 1 91 ? 5.469 -1.87 -0.449 1 94 91 ARG B O 1
ATOM 1483 N N . PRO B 1 92 ? 7.523 -0.908 -0.688 1 92.38 92 PRO B N 1
ATOM 1484 C CA . PRO B 1 92 ? 6.926 0.394 -0.991 1 92.38 92 PRO B CA 1
ATOM 1485 C C . PRO B 1 92 ? 6.062 0.367 -2.25 1 92.38 92 PRO B C 1
ATOM 1487 O O . PRO B 1 92 ? 6.367 -0.362 -3.197 1 92.38 92 PRO B O 1
ATOM 1490 N N . CYS B 1 93 ? 5.047 1.227 -2.15 1 87.06 93 CYS B N 1
ATOM 1491 C CA . CYS B 1 93 ? 4.191 1.355 -3.324 1 87.06 93 CYS B CA 1
ATOM 1492 C C . CYS B 1 93 ? 4.98 1.862 -4.523 1 87.06 93 CYS B C 1
ATOM 1494 O O . CYS B 1 93 ? 5.938 2.625 -4.363 1 87.06 93 CYS B O 1
ATOM 1496 N N . GLY B 1 94 ? 4.555 1.431 -5.789 1 74.94 94 GLY B N 1
ATOM 1497 C CA . GLY B 1 94 ? 5.199 1.889 -7.012 1 74.94 94 GLY B CA 1
ATOM 1498 C C . GLY B 1 94 ? 6.391 1.038 -7.41 1 74.94 94 GLY B C 1
ATOM 1499 O O . GLY B 1 94 ? 6.887 1.148 -8.531 1 74.94 94 GLY B O 1
ATOM 1500 N N . ASN B 1 95 ? 7.043 0.369 -6.484 1 61.5 95 ASN B N 1
ATOM 1501 C CA . ASN B 1 95 ? 8.156 -0.479 -6.887 1 61.5 95 ASN B CA 1
ATOM 1502 C C . ASN B 1 95 ? 7.676 -1.808 -7.461 1 61.5 95 ASN B C 1
ATOM 1504 O O . ASN B 1 95 ? 6.812 -2.463 -6.879 1 61.5 95 ASN B O 1
ATOM 1508 N N . GLN B 1 96 ? 7.473 -1.931 -8.672 1 59.38 96 GLN B N 1
ATOM 1509 C CA . GLN B 1 96 ? 7.152 -3.205 -9.305 1 59.38 96 GLN B CA 1
ATOM 1510 C C . GLN B 1 96 ? 8.133 -4.293 -8.867 1 59.38 96 GLN B C 1
ATOM 1512 O O . GLN B 1 96 ? 9.336 -4.164 -9.07 1 59.38 96 GLN B O 1
ATOM 1517 N N . TYR B 1 97 ? 7.648 -4.996 -7.863 1 51.38 97 TYR B N 1
ATOM 1518 C CA . TYR B 1 97 ? 8.461 -6.09 -7.34 1 51.38 97 TYR B CA 1
ATOM 1519 C C . TYR B 1 97 ? 8.133 -7.398 -8.047 1 51.38 97 TYR B C 1
ATOM 1521 O O . TYR B 1 97 ? 7.027 -7.566 -8.57 1 51.38 97 TYR B O 1
ATOM 1529 N N . ILE B 1 98 ? 8.375 -7.902 -8.867 1 53.19 98 ILE B N 1
ATOM 1530 C CA . ILE B 1 98 ? 8.594 -9.102 -9.672 1 53.19 98 ILE B CA 1
ATOM 1531 C C . ILE B 1 98 ? 8.25 -8.812 -11.125 1 53.19 98 ILE B C 1
ATOM 1533 O O . ILE B 1 98 ? 7.43 -7.934 -11.414 1 53.19 98 ILE B O 1
#

Radius of gyration: 24.19 Å; Cα contacts (8 Å, |Δi|>4): 500; chains: 2; bounding box: 23×83×52 Å